Protein AF-A0A9E5R4N8-F1 (afdb_monomer)

Nearest PDB structures (foldseek):
  1u3e-assembly1_M  TM=6.876E-01  e=2.824E-03  Okubovirus SPO1
  6ou9-assembly1_B  TM=6.839E-01  e=9.823E+00  Norovirus Hu/GI.7/TCH-060/USA/2003

Foldseek 3Di:
DQDQFKFKKFWADPPPRATAEIDMDGDCVQVPQPPDDFLSVVVQVVQVVVVHGTDMDTPDTGSDPQVNQVVSLVVQVVCVVVPVNHTDPDRTNDDQQDAPRHPCHPPDDDPVVVVVVCVVPPPDDDDPVVVVVVVVVPPPDDDDVVVVVVVVVVQQFWKAWPVVRDIDRHLVRVCVVVVFDSVQQVCQQVVNDVATPVRIGMHTD

Radius of gyration: 32.88 Å; Cα contacts (8 Å, |Δi|>4): 244; chains: 1; bounding box: 62×48×86 Å

Solvent-accessible surface area (backbone atoms only — not comparable to full-atom values): 12008 Å² total; per-residue (Å²): 133,83,68,57,57,25,29,24,33,37,34,25,40,74,87,78,68,45,64,31,39,72,45,66,38,48,89,66,48,85,79,56,71,88,84,56,62,71,57,47,36,55,52,51,50,61,31,49,78,69,79,41,66,69,43,77,46,76,76,49,72,23,64,44,66,67,57,28,35,51,53,33,18,54,50,37,52,54,39,62,73,74,27,95,73,42,32,67,89,60,70,42,74,66,72,82,56,58,69,87,63,20,95,62,48,94,61,77,81,52,71,69,56,51,48,53,56,48,59,73,53,58,92,67,76,76,54,70,69,58,53,49,53,53,49,60,73,52,57,92,59,83,74,60,63,67,63,52,49,57,54,47,55,72,65,49,42,32,31,35,34,67,87,78,67,47,76,28,69,23,55,64,56,45,18,71,76,69,71,45,57,48,69,57,50,54,30,24,47,68,70,76,35,88,54,48,97,87,73,46,41,45,39,67,106

Secondary structure (DSSP, 8-state):
-----EEEEEEE-TTT--EEEEEEESTTTTT--TT--HHHHHHHHHHHTTT---EEEEEEEES-HHHHHHHHHHHHHHHHHH-TT----S-TT-PPP-GGGSTTTTPPPPHHHHHHHHHHHTT-PPPHHHHHHHHHHHTTPPPPHHHHHHHHHHH---EEETTT--EESSHHHHHHHH---HHHHHHHHTTSSS--TTS--EEE-

Structure (mmCIF, N/CA/C/O backbone):
data_AF-A0A9E5R4N8-F1
#
_entry.id   AF-A0A9E5R4N8-F1
#
loop_
_atom_site.group_PDB
_atom_site.id
_atom_site.type_symbol
_atom_site.label_atom_id
_atom_site.label_alt_id
_atom_site.label_comp_id
_atom_site.label_asym_id
_atom_site.label_entity_id
_atom_site.label_seq_id
_atom_site.pdbx_PDB_ins_code
_atom_site.Cartn_x
_atom_site.Cartn_y
_atom_site.Cartn_z
_atom_site.occupancy
_atom_site.B_iso_or_equiv
_atom_site.auth_seq_id
_atom_site.auth_comp_id
_atom_site.auth_asym_id
_atom_site.auth_atom_id
_atom_site.pdbx_PDB_model_num
ATOM 1 N N . MET A 1 1 ? 24.777 -28.316 -14.059 1.00 59.84 1 MET A N 1
ATOM 2 C CA . MET A 1 1 ? 24.816 -26.988 -14.710 1.00 59.84 1 MET A CA 1
ATOM 3 C C . MET A 1 1 ? 23.936 -26.051 -13.908 1.00 59.84 1 MET A C 1
ATOM 5 O O . MET A 1 1 ? 22.842 -26.454 -13.542 1.00 59.84 1 MET A O 1
ATOM 9 N N . GLU A 1 2 ? 24.433 -24.867 -13.569 1.00 72.25 2 GLU A N 1
ATOM 10 C CA . GLU A 1 2 ? 23.692 -23.888 -12.769 1.00 72.25 2 GLU A CA 1
ATOM 11 C C . GLU A 1 2 ? 22.543 -23.284 -13.600 1.00 72.25 2 GLU A C 1
ATOM 13 O O . GLU A 1 2 ? 22.747 -22.876 -14.745 1.00 72.25 2 GLU A O 1
ATOM 18 N N . GLU A 1 3 ? 21.319 -23.277 -13.066 1.00 83.44 3 GLU A N 1
ATOM 19 C CA . GLU A 1 3 ? 20.128 -22.830 -13.797 1.00 83.44 3 GLU A CA 1
ATOM 20 C C . GLU A 1 3 ? 20.133 -21.300 -13.969 1.00 83.44 3 GLU A C 1
ATOM 22 O O . GLU A 1 3 ? 19.971 -20.540 -13.010 1.00 83.44 3 GLU A O 1
ATOM 27 N N . LYS A 1 4 ? 20.288 -20.826 -15.212 1.00 86.88 4 LYS A N 1
ATOM 28 C CA . LYS A 1 4 ? 20.268 -19.395 -15.550 1.00 86.88 4 LYS A CA 1
ATOM 29 C C . LYS A 1 4 ? 18.841 -18.844 -15.631 1.00 86.88 4 LYS A C 1
ATOM 31 O O . LYS A 1 4 ? 18.319 -18.575 -16.711 1.00 86.88 4 LYS A O 1
ATOM 36 N N . LYS A 1 5 ? 18.188 -18.694 -14.478 1.00 92.06 5 LYS A N 1
ATOM 37 C CA . LYS A 1 5 ? 16.785 -18.244 -14.401 1.00 92.06 5 LYS A CA 1
ATOM 38 C C . LYS A 1 5 ? 16.595 -16.728 -14.482 1.00 92.06 5 LYS A C 1
ATOM 40 O O . LYS A 1 5 ? 15.483 -16.274 -14.764 1.00 92.06 5 LYS A O 1
ATOM 45 N N . PHE A 1 6 ? 17.635 -15.947 -14.188 1.00 94.06 6 PHE A N 1
ATOM 46 C CA . PHE A 1 6 ? 17.577 -14.487 -14.210 1.00 94.06 6 PHE A CA 1
ATOM 47 C C . PHE A 1 6 ? 18.012 -13.962 -15.567 1.00 94.06 6 PHE A C 1
ATOM 49 O O . PHE A 1 6 ? 18.893 -14.528 -16.199 1.00 94.06 6 PHE A O 1
ATOM 56 N N . TYR A 1 7 ? 17.422 -12.862 -16.008 1.00 95.75 7 TYR A N 1
ATOM 57 C CA . TYR A 1 7 ? 17.839 -12.196 -17.232 1.00 95.75 7 TYR A CA 1
ATOM 58 C C . TYR A 1 7 ? 17.670 -10.687 -17.131 1.00 95.75 7 TYR A C 1
ATOM 60 O O . TYR A 1 7 ? 16.832 -10.186 -16.371 1.00 95.75 7 TYR A O 1
ATOM 68 N N . VAL A 1 8 ? 18.446 -9.972 -17.937 1.00 95.88 8 VAL A N 1
ATOM 69 C CA . VAL A 1 8 ? 18.281 -8.537 -18.181 1.00 95.88 8 VAL A CA 1
ATOM 70 C C . VAL A 1 8 ? 17.722 -8.350 -19.584 1.00 95.88 8 VAL A C 1
ATOM 72 O O . VAL A 1 8 ? 18.143 -9.022 -20.519 1.00 95.88 8 VAL A O 1
ATOM 75 N N . TYR A 1 9 ? 16.739 -7.471 -19.723 1.00 95.75 9 TYR A N 1
ATOM 76 C CA . TYR A 1 9 ? 16.039 -7.211 -20.974 1.00 95.75 9 TYR A CA 1
ATOM 77 C C . TYR A 1 9 ? 15.890 -5.717 -21.219 1.00 95.75 9 TYR A C 1
ATOM 79 O O . TYR A 1 9 ? 15.849 -4.914 -20.280 1.00 95.75 9 TYR A O 1
ATOM 87 N N . ILE A 1 10 ? 15.741 -5.369 -22.490 1.00 95.94 10 ILE A N 1
ATOM 88 C CA . ILE A 1 10 ? 15.438 -4.019 -22.940 1.00 95.94 10 ILE A CA 1
ATOM 89 C C . ILE A 1 10 ? 14.118 -3.985 -23.698 1.00 95.94 10 ILE A C 1
ATOM 91 O O . ILE A 1 10 ? 13.741 -4.935 -24.385 1.0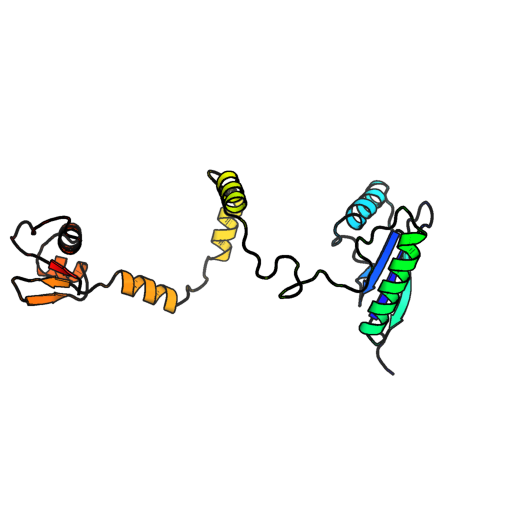0 95.94 10 ILE A O 1
ATOM 95 N N . HIS A 1 11 ? 13.394 -2.878 -23.551 1.00 96.38 11 HIS A N 1
ATOM 96 C CA . HIS A 1 11 ? 12.296 -2.535 -24.441 1.00 96.38 11 HIS A CA 1
ATOM 97 C C . HIS A 1 11 ? 12.736 -1.417 -25.373 1.00 96.38 11 HIS A C 1
ATOM 99 O O . HIS A 1 11 ? 13.216 -0.371 -24.926 1.00 96.38 11 HIS A O 1
ATOM 105 N N . ILE A 1 12 ? 12.498 -1.635 -26.655 1.00 96.06 12 ILE A N 1
ATOM 106 C CA . ILE A 1 12 ? 12.896 -0.764 -27.749 1.00 96.06 12 ILE A CA 1
ATOM 107 C C . ILE A 1 12 ? 11.630 -0.211 -28.403 1.00 96.06 12 ILE A C 1
ATOM 109 O O . ILE A 1 12 ? 10.625 -0.912 -28.572 1.00 96.06 12 ILE A O 1
ATOM 113 N N . ASP A 1 13 ? 11.659 1.069 -28.757 1.00 95.31 13 ASP A N 1
ATOM 114 C CA . ASP A 1 13 ? 10.583 1.684 -29.525 1.00 95.31 13 ASP A CA 1
ATOM 115 C C . ASP A 1 13 ? 10.627 1.183 -30.978 1.00 95.31 13 ASP A C 1
ATOM 117 O O . ASP A 1 13 ? 11.637 1.362 -31.662 1.00 95.31 13 ASP A O 1
ATOM 121 N N . PRO A 1 14 ? 9.554 0.560 -31.496 1.00 95.69 14 PRO A N 1
ATOM 122 C CA . PRO A 1 14 ? 9.576 -0.010 -32.841 1.00 95.69 14 PRO A CA 1
ATOM 123 C C . PRO A 1 14 ? 9.734 1.050 -33.941 1.00 95.69 14 PRO A C 1
ATOM 125 O O . PRO A 1 14 ? 10.138 0.689 -35.046 1.00 95.69 14 PRO A O 1
ATOM 128 N N . ARG A 1 15 ? 9.416 2.323 -33.644 1.00 93.25 15 ARG A N 1
ATOM 129 C CA . ARG A 1 15 ? 9.353 3.431 -34.611 1.00 93.25 15 ARG A CA 1
ATOM 130 C C . ARG A 1 15 ? 10.716 4.044 -34.904 1.00 93.25 15 ARG A C 1
ATOM 132 O O . ARG A 1 15 ? 11.014 4.312 -36.058 1.00 93.25 15 ARG A O 1
ATOM 139 N N . ASP A 1 16 ? 11.509 4.286 -33.864 1.00 93.19 16 ASP A N 1
ATOM 140 C CA . ASP A 1 16 ? 12.808 4.966 -33.964 1.00 93.19 16 ASP A CA 1
ATOM 141 C C . ASP A 1 16 ? 13.976 4.102 -33.455 1.00 93.19 16 ASP A C 1
ATOM 143 O O . ASP A 1 16 ? 15.100 4.581 -33.386 1.00 93.19 16 ASP A O 1
ATOM 147 N N . LYS A 1 17 ? 13.714 2.831 -33.111 1.00 92.88 17 LYS A N 1
ATOM 148 C CA . LYS A 1 17 ? 14.697 1.828 -32.655 1.00 92.88 17 LYS A CA 1
ATOM 149 C C . LYS A 1 17 ? 15.484 2.205 -31.402 1.00 92.88 17 LYS A C 1
ATOM 151 O O . LYS A 1 17 ? 16.423 1.507 -31.038 1.00 92.88 17 LYS A O 1
ATOM 156 N N . SER A 1 18 ? 15.069 3.254 -30.706 1.00 93.25 18 SER A N 1
ATOM 157 C CA . SER A 1 18 ? 15.760 3.719 -29.510 1.00 93.25 18 SER A CA 1
ATOM 158 C C . SER A 1 18 ? 15.344 2.940 -28.265 1.00 93.25 18 SER A C 1
ATOM 160 O O . SER A 1 18 ? 14.188 2.508 -28.115 1.00 93.25 18 SER A O 1
ATOM 162 N N . VAL A 1 19 ? 16.296 2.762 -27.351 1.00 95.00 19 VAL A N 1
ATOM 163 C CA . VAL A 1 19 ? 16.077 2.006 -26.116 1.00 95.00 19 VAL A CA 1
ATOM 164 C C . VAL A 1 19 ? 15.265 2.856 -25.144 1.00 95.00 19 VAL A C 1
ATOM 166 O O . VAL A 1 19 ? 15.571 4.011 -24.853 1.00 95.00 19 VAL A O 1
ATOM 169 N N . ARG A 1 20 ? 14.171 2.290 -24.635 1.00 94.50 20 ARG A N 1
ATOM 170 C CA . ARG A 1 20 ? 13.210 3.010 -23.786 1.00 94.50 20 ARG A CA 1
ATOM 171 C C . ARG A 1 20 ? 13.214 2.540 -22.355 1.00 94.50 20 ARG A C 1
ATOM 173 O O . ARG A 1 20 ? 12.886 3.327 -21.477 1.00 94.50 20 ARG A O 1
ATOM 180 N N . TYR A 1 21 ? 13.533 1.283 -22.098 1.00 93.88 21 TYR A N 1
ATOM 181 C CA . TYR A 1 21 ? 13.473 0.724 -20.755 1.00 93.88 21 TYR A CA 1
ATOM 182 C C . TYR A 1 21 ? 14.454 -0.430 -20.633 1.00 93.88 21 TYR A C 1
ATOM 184 O O . TYR A 1 21 ? 14.544 -1.243 -21.546 1.00 93.88 21 TYR A O 1
ATOM 192 N N . VAL A 1 22 ? 15.128 -0.522 -19.493 1.00 93.81 22 VAL A N 1
ATOM 193 C CA . VAL A 1 22 ? 15.925 -1.689 -19.097 1.00 93.81 22 VAL A CA 1
ATOM 194 C C . VAL A 1 22 ? 15.272 -2.284 -17.856 1.00 93.81 22 VAL A C 1
ATOM 196 O O . VAL A 1 22 ? 14.840 -1.552 -16.961 1.00 93.81 22 VAL A O 1
ATOM 199 N N . GLY A 1 23 ? 15.193 -3.606 -17.777 1.00 91.12 23 GLY A N 1
ATOM 200 C CA . GLY A 1 23 ? 14.754 -4.276 -16.563 1.00 91.12 23 GLY A CA 1
ATOM 201 C C . GLY A 1 23 ? 15.409 -5.631 -16.372 1.00 91.12 23 GLY A C 1
ATOM 202 O O . GLY A 1 23 ? 15.806 -6.280 -17.332 1.00 91.12 23 GLY A O 1
ATOM 203 N N . LYS A 1 24 ? 15.446 -6.104 -15.129 1.00 92.69 24 LYS A N 1
ATOM 204 C CA . LYS A 1 24 ? 15.745 -7.504 -14.811 1.00 92.69 24 LYS A CA 1
ATOM 205 C C . LYS A 1 24 ? 14.488 -8.317 -14.537 1.00 92.69 24 LYS A C 1
ATOM 207 O O . LYS A 1 24 ? 13.447 -7.778 -14.125 1.00 92.69 24 LYS A O 1
ATOM 212 N N . GLY A 1 25 ? 14.568 -9.628 -14.726 1.00 91.69 25 GLY A N 1
ATOM 213 C CA . GLY A 1 25 ? 13.444 -10.521 -14.509 1.00 91.69 25 GLY A CA 1
ATOM 214 C C . GLY A 1 25 ? 13.765 -1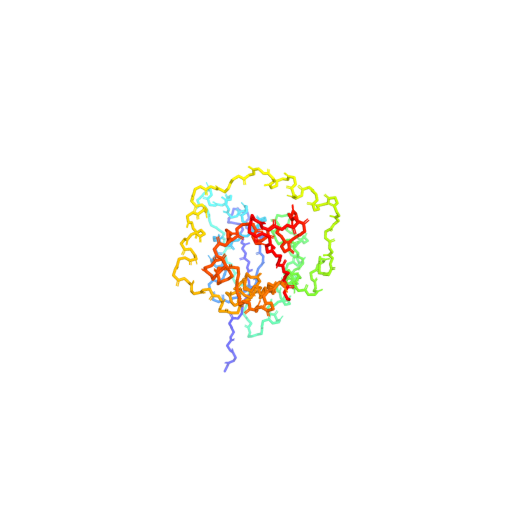1.999 -14.483 1.00 91.69 25 GLY A C 1
ATOM 215 O O . GLY A 1 25 ? 14.904 -12.416 -14.632 1.00 91.69 25 GLY A O 1
ATOM 216 N N . THR A 1 26 ? 12.701 -12.763 -14.275 1.00 93.44 26 THR A N 1
ATOM 217 C CA . THR A 1 26 ? 12.634 -14.216 -14.412 1.00 93.44 26 THR A CA 1
ATOM 218 C C . THR A 1 26 ? 11.310 -14.556 -15.105 1.00 93.44 26 THR A C 1
ATOM 220 O O . THR A 1 26 ? 10.372 -13.742 -15.092 1.00 93.44 26 THR A O 1
ATOM 223 N N . GLY A 1 27 ? 11.224 -15.735 -15.727 1.00 92.44 27 GLY A N 1
ATOM 224 C CA . GLY A 1 27 ? 10.014 -16.198 -16.416 1.00 92.44 27 GLY A CA 1
ATOM 225 C C . GLY A 1 27 ? 9.523 -15.213 -17.483 1.00 92.44 27 GLY A C 1
ATOM 226 O O . GLY A 1 27 ? 10.303 -14.722 -18.290 1.00 92.44 27 GLY A O 1
ATOM 227 N N . ASP A 1 28 ? 8.242 -14.856 -17.448 1.00 93.12 28 ASP A N 1
ATOM 228 C CA . ASP A 1 28 ? 7.552 -14.020 -18.443 1.00 93.12 28 ASP A CA 1
ATOM 229 C C . ASP A 1 28 ? 7.660 -12.494 -18.204 1.00 93.12 28 ASP A C 1
ATOM 231 O O . ASP A 1 28 ? 6.930 -11.702 -18.809 1.00 93.12 28 ASP A O 1
ATOM 235 N N . ARG A 1 29 ? 8.505 -12.040 -17.265 1.00 90.56 29 ARG A N 1
ATOM 236 C CA . ARG A 1 29 ? 8.509 -10.639 -16.810 1.00 90.56 29 ARG A CA 1
ATOM 237 C C . ARG A 1 29 ? 8.714 -9.629 -17.940 1.00 90.56 29 ARG A C 1
ATOM 239 O O . ARG A 1 29 ? 8.035 -8.603 -17.901 1.00 90.56 29 ARG A O 1
ATOM 246 N N . ALA A 1 30 ? 9.595 -9.884 -18.908 1.00 93.19 30 ALA A N 1
ATOM 247 C CA . ALA A 1 30 ? 9.812 -8.964 -20.029 1.00 93.19 30 ALA A CA 1
ATOM 248 C C . ALA A 1 30 ? 8.510 -8.699 -20.811 1.00 93.19 30 ALA A C 1
ATOM 250 O O . ALA A 1 30 ? 8.110 -7.553 -20.996 1.00 93.19 30 ALA A O 1
ATOM 251 N N . TRP A 1 31 ? 7.755 -9.753 -21.118 1.00 94.62 31 TRP A N 1
ATOM 252 C CA . TRP A 1 31 ? 6.537 -9.695 -21.934 1.00 94.62 31 TRP A CA 1
ATOM 253 C C . TRP A 1 31 ? 5.289 -9.183 -21.195 1.00 94.62 31 TRP A C 1
ATOM 255 O O . TRP A 1 31 ? 4.276 -8.849 -21.812 1.00 94.62 31 TRP A O 1
ATOM 265 N N . ARG A 1 32 ? 5.331 -9.043 -19.863 1.00 91.94 32 ARG A N 1
ATOM 266 C CA . ARG A 1 32 ? 4.213 -8.479 -19.084 1.00 91.94 32 ARG A CA 1
ATOM 267 C C . ARG A 1 32 ? 4.163 -6.948 -19.164 1.00 91.94 32 ARG A C 1
ATOM 269 O O . ARG A 1 32 ? 4.699 -6.235 -18.309 1.00 91.94 32 ARG A O 1
ATOM 276 N N . LEU A 1 33 ? 3.436 -6.432 -20.157 1.00 89.75 33 LEU A N 1
ATOM 277 C CA . LEU A 1 33 ? 3.313 -4.989 -20.428 1.00 89.75 33 LEU A CA 1
ATOM 278 C C . LEU A 1 33 ? 2.210 -4.272 -19.618 1.00 89.75 33 LEU A C 1
ATOM 280 O O . LEU A 1 33 ? 2.321 -3.082 -19.331 1.00 89.75 33 LEU A O 1
ATOM 284 N N . LYS A 1 34 ? 1.164 -4.980 -19.165 1.00 84.94 34 LYS A N 1
ATOM 285 C CA . LYS A 1 34 ? -0.014 -4.355 -18.515 1.00 84.94 34 LYS A CA 1
ATOM 286 C C . LYS A 1 34 ? 0.220 -3.858 -17.076 1.00 84.94 34 LYS A C 1
ATOM 288 O O . LYS A 1 34 ? -0.507 -2.990 -16.598 1.00 84.94 34 LYS A O 1
ATOM 293 N N . ARG A 1 35 ? 1.223 -4.387 -16.362 1.00 76.75 35 ARG A N 1
ATOM 294 C CA . ARG A 1 35 ? 1.487 -4.098 -14.931 1.00 76.75 35 ARG A CA 1
ATOM 295 C C . ARG A 1 35 ? 2.689 -3.168 -14.715 1.00 76.75 35 ARG A C 1
ATOM 297 O O . ARG A 1 35 ? 3.518 -3.410 -13.844 1.00 76.75 35 ARG A O 1
ATOM 304 N N . ARG A 1 36 ? 2.801 -2.110 -15.522 1.00 83.19 36 ARG A N 1
ATOM 305 C CA . ARG A 1 36 ? 3.886 -1.113 -15.434 1.00 83.19 36 ARG A CA 1
ATOM 306 C C . ARG A 1 36 ? 3.403 0.197 -14.804 1.00 83.19 36 ARG A C 1
ATOM 308 O O . ARG A 1 36 ? 2.202 0.467 -14.748 1.00 83.19 36 ARG A O 1
ATOM 315 N N . SER A 1 37 ? 4.335 1.012 -14.317 1.00 81.12 37 SER A N 1
ATOM 316 C CA . SER A 1 37 ? 4.075 2.298 -13.654 1.00 81.12 37 SER A CA 1
ATOM 317 C C . SER A 1 37 ? 4.944 3.418 -14.240 1.00 81.12 37 SER A C 1
ATOM 319 O O . SER A 1 37 ? 5.854 3.166 -15.031 1.00 81.12 37 SER A O 1
ATOM 321 N N . GLY A 1 38 ? 4.633 4.668 -13.884 1.00 84.62 38 GLY A N 1
ATOM 322 C CA . GLY A 1 38 ? 5.428 5.841 -14.264 1.00 84.62 38 GLY A CA 1
ATOM 323 C C . GLY A 1 38 ? 5.531 6.076 -15.776 1.00 84.62 38 GLY A C 1
ATOM 324 O O . GLY A 1 38 ? 4.603 5.765 -16.528 1.00 84.62 38 GLY A O 1
ATOM 325 N N . LYS A 1 39 ? 6.679 6.619 -16.211 1.00 87.06 39 LYS A N 1
ATOM 326 C CA . LYS A 1 39 ? 6.969 6.979 -17.613 1.00 87.06 39 LYS A CA 1
ATOM 327 C C . LYS A 1 39 ? 6.823 5.793 -18.573 1.00 87.06 39 LYS A C 1
ATOM 329 O O . LYS A 1 39 ? 6.223 5.942 -19.633 1.00 87.06 39 LYS A O 1
ATOM 334 N N . HIS A 1 40 ? 7.266 4.602 -18.159 1.00 89.69 40 HIS A N 1
ATOM 335 C CA . HIS A 1 40 ? 7.157 3.374 -18.955 1.00 89.69 40 HIS A CA 1
ATOM 336 C C . HIS A 1 40 ? 5.693 3.042 -19.289 1.00 89.69 40 HIS A C 1
ATOM 338 O O . HIS A 1 40 ? 5.369 2.752 -20.437 1.00 89.69 40 HIS A O 1
ATOM 344 N N . LYS A 1 41 ? 4.773 3.157 -18.320 1.00 90.94 41 LYS A N 1
ATOM 345 C CA . LYS A 1 41 ? 3.338 2.931 -18.569 1.00 90.94 41 LYS A CA 1
ATOM 346 C C . LYS A 1 41 ? 2.778 3.910 -19.602 1.00 90.94 41 LYS A C 1
ATOM 348 O O . LYS A 1 41 ? 2.010 3.505 -20.470 1.00 90.94 41 LYS A O 1
ATOM 353 N N . SER A 1 42 ? 3.134 5.188 -19.490 1.00 91.19 42 SER A N 1
ATOM 354 C CA . SER A 1 42 ? 2.672 6.222 -20.421 1.00 91.19 42 SER A CA 1
ATOM 355 C C . SER A 1 42 ? 3.193 5.983 -21.838 1.00 91.19 42 SER A C 1
ATOM 357 O O . SER A 1 42 ? 2.429 6.095 -22.793 1.00 91.19 42 SER A O 1
ATOM 359 N N . TRP A 1 43 ? 4.461 5.587 -21.977 1.00 93.88 43 TRP A N 1
ATOM 360 C CA . TRP A 1 43 ? 5.043 5.239 -23.272 1.00 93.88 43 TRP A CA 1
ATOM 361 C C . TRP A 1 43 ? 4.383 3.999 -23.896 1.00 93.88 43 TRP A C 1
ATOM 363 O O . TRP A 1 43 ? 3.980 4.059 -25.055 1.00 93.88 43 TRP A O 1
ATOM 373 N N . LEU A 1 44 ? 4.158 2.923 -23.129 1.00 93.94 44 LEU A N 1
ATOM 374 C CA . LEU A 1 44 ? 3.451 1.734 -23.628 1.00 93.94 44 LEU A CA 1
ATOM 375 C C . LEU A 1 44 ? 2.040 2.063 -24.128 1.00 93.94 44 LEU A C 1
ATOM 377 O O . LEU A 1 44 ? 1.651 1.599 -25.193 1.00 93.94 44 LEU A O 1
ATOM 381 N N . LYS A 1 45 ? 1.299 2.918 -23.412 1.00 93.44 45 LYS A N 1
ATOM 382 C CA . LYS A 1 45 ? -0.019 3.389 -23.866 1.00 93.44 45 LYS A CA 1
ATOM 383 C C . LYS A 1 45 ? 0.047 4.158 -25.186 1.00 93.44 45 LYS A C 1
ATOM 385 O O . LYS A 1 45 ? -0.864 4.045 -25.995 1.00 93.44 45 LYS A O 1
ATOM 390 N N . SER A 1 46 ? 1.110 4.935 -25.404 1.00 93.56 46 SER A N 1
ATOM 391 C CA . SER A 1 46 ? 1.327 5.660 -26.664 1.00 93.56 46 SER A CA 1
ATOM 392 C C . SER A 1 46 ? 1.621 4.728 -27.845 1.00 93.56 46 SER A C 1
ATOM 394 O O . SER A 1 46 ? 1.329 5.081 -28.989 1.00 93.56 46 SER A O 1
ATOM 396 N N . LEU A 1 47 ? 2.214 3.558 -27.590 1.00 94.56 47 LEU A N 1
ATOM 397 C CA . LEU A 1 47 ? 2.366 2.512 -28.602 1.00 94.56 47 LEU A CA 1
ATOM 398 C C . LEU A 1 47 ? 1.034 1.800 -28.851 1.00 94.56 47 LEU A C 1
ATOM 400 O O . LEU A 1 47 ? 0.605 1.711 -29.998 1.00 94.56 47 LEU A O 1
ATOM 404 N N . GLU A 1 48 ? 0.344 1.395 -27.784 1.00 93.94 48 GLU A N 1
ATOM 405 C CA . GLU A 1 48 ? -0.946 0.699 -27.848 1.00 93.94 48 GLU A CA 1
ATOM 406 C C . GLU A 1 48 ? -2.000 1.513 -28.612 1.00 93.94 48 GLU A C 1
ATOM 408 O O . GLU A 1 48 ? -2.682 0.973 -29.478 1.00 93.94 48 GLU A O 1
ATOM 413 N N . SER A 1 49 ? -2.071 2.834 -28.395 1.00 93.69 49 SER A N 1
ATOM 414 C CA . SER A 1 49 ? -2.992 3.718 -29.127 1.00 93.69 49 SER A CA 1
ATOM 415 C C . SER A 1 49 ? -2.724 3.784 -30.634 1.00 93.69 49 SER A C 1
ATOM 417 O O . SER A 1 49 ? -3.565 4.261 -31.385 1.00 93.69 49 SER A O 1
ATOM 419 N N . LYS A 1 50 ? -1.534 3.364 -31.072 1.00 93.81 50 LYS A N 1
ATOM 420 C CA . LYS A 1 50 ? -1.118 3.304 -32.478 1.00 93.81 50 LYS A CA 1
ATOM 421 C C . LYS A 1 50 ? -1.107 1.868 -33.016 1.00 93.81 50 LYS A C 1
ATOM 423 O O . LYS A 1 50 ? -0.588 1.648 -34.103 1.00 93.81 50 LYS A O 1
ATOM 428 N N . GLY A 1 51 ? -1.619 0.897 -32.254 1.00 94.31 51 GLY A N 1
ATOM 429 C CA . GLY A 1 51 ? -1.577 -0.522 -32.618 1.00 94.31 51 GLY A CA 1
ATOM 430 C C . GLY A 1 51 ? -0.169 -1.126 -32.594 1.00 94.31 51 GLY A C 1
ATOM 431 O O . GLY A 1 51 ? 0.067 -2.149 -33.228 1.00 94.31 51 GLY A O 1
ATOM 432 N N . LEU A 1 52 ? 0.778 -0.495 -31.894 1.00 95.06 52 LEU A N 1
ATOM 433 C CA . LEU A 1 52 ? 2.174 -0.924 -31.826 1.00 95.06 52 LEU A CA 1
ATOM 434 C C . LEU A 1 52 ? 2.496 -1.573 -30.478 1.00 95.06 52 LEU A C 1
ATOM 436 O O . LEU A 1 52 ? 1.908 -1.248 -29.445 1.00 95.06 52 LEU A O 1
ATOM 440 N N . LEU A 1 53 ? 3.506 -2.440 -30.486 1.00 94.75 53 LEU A N 1
ATOM 441 C CA . LEU A 1 53 ? 4.086 -3.059 -29.298 1.00 94.75 53 LEU A CA 1
ATOM 442 C C . LEU A 1 53 ? 5.586 -2.750 -29.224 1.00 94.75 53 LEU A C 1
ATOM 444 O O . LEU A 1 53 ? 6.219 -2.560 -30.264 1.00 94.75 53 LEU A O 1
ATOM 448 N N . PRO A 1 54 ? 6.171 -2.675 -28.017 1.00 96.25 54 PRO A N 1
ATOM 449 C CA . PRO A 1 54 ? 7.614 -2.546 -27.881 1.00 96.25 54 PRO A CA 1
ATOM 450 C C . PRO A 1 54 ? 8.310 -3.791 -28.436 1.00 96.25 54 PRO A C 1
ATOM 452 O O . PRO A 1 54 ? 7.824 -4.910 -28.262 1.00 96.25 54 PRO A O 1
ATOM 455 N N . VAL A 1 55 ? 9.479 -3.599 -29.042 1.00 96.69 55 VAL A N 1
ATOM 456 C CA . VAL A 1 55 ? 10.380 -4.717 -29.332 1.00 96.69 55 VAL A CA 1
ATOM 457 C C . VAL A 1 55 ? 11.082 -5.086 -28.028 1.00 96.69 55 VAL A C 1
ATOM 459 O O . VAL A 1 55 ? 11.551 -4.207 -27.305 1.00 96.69 55 VAL A O 1
ATOM 462 N N . ILE A 1 56 ? 11.090 -6.373 -27.695 1.00 96.81 56 ILE A N 1
ATOM 463 C CA . ILE A 1 56 ? 11.666 -6.897 -26.455 1.00 96.81 56 ILE A CA 1
ATOM 464 C C . ILE A 1 56 ? 12.901 -7.700 -26.826 1.00 96.81 56 ILE A C 1
ATOM 466 O O . ILE A 1 56 ? 12.800 -8.653 -27.593 1.00 96.81 56 ILE A O 1
ATOM 470 N N . GLU A 1 57 ? 14.036 -7.341 -26.242 1.00 96.56 57 GLU A N 1
ATOM 471 C CA . GLU A 1 57 ? 15.296 -8.049 -26.440 1.00 96.56 57 GLU A CA 1
ATOM 472 C C . GLU A 1 57 ? 15.858 -8.477 -25.086 1.00 96.56 57 GLU A C 1
ATOM 474 O O . GLU A 1 57 ? 15.913 -7.683 -24.142 1.00 96.56 57 GLU A O 1
ATOM 479 N N . ILE A 1 58 ? 16.228 -9.753 -24.973 1.00 97.12 58 ILE A N 1
ATOM 480 C CA . ILE A 1 58 ? 16.928 -10.267 -23.798 1.00 97.12 58 ILE A CA 1
ATOM 481 C C . ILE A 1 58 ? 18.419 -10.050 -24.028 1.00 97.12 58 ILE A C 1
ATOM 483 O O . ILE A 1 58 ? 18.982 -10.614 -24.959 1.00 97.12 58 ILE A O 1
ATOM 487 N N . VAL A 1 59 ? 19.043 -9.245 -23.171 1.00 95.75 59 VAL A N 1
ATOM 488 C CA . VAL A 1 59 ? 20.461 -8.895 -23.287 1.00 95.75 59 VAL A CA 1
ATOM 489 C C . VAL A 1 59 ? 21.334 -10.057 -22.835 1.00 95.75 59 VAL A C 1
ATOM 491 O O . VAL A 1 59 ? 22.284 -10.422 -23.516 1.00 95.75 59 VAL A O 1
ATOM 494 N N . GLU A 1 60 ? 21.038 -10.632 -21.666 1.00 95.50 60 GLU A N 1
ATOM 495 C CA . GLU A 1 60 ? 21.878 -11.676 -21.075 1.00 95.50 60 GLU A CA 1
ATOM 496 C C . GLU A 1 60 ? 21.130 -12.456 -19.983 1.00 95.50 60 GLU A C 1
ATOM 498 O O . GLU A 1 60 ? 20.268 -11.901 -19.291 1.00 95.50 60 GLU A O 1
ATOM 503 N N . TYR A 1 61 ? 21.479 -13.738 -19.826 1.00 95.62 61 TYR A N 1
ATOM 504 C CA . TYR A 1 61 ? 20.967 -14.639 -18.790 1.00 95.62 61 TYR A CA 1
ATOM 505 C C . TYR A 1 61 ? 22.031 -14.918 -17.719 1.00 95.62 61 TYR A C 1
ATOM 507 O O . TYR A 1 61 ? 23.187 -15.201 -18.034 1.00 95.62 61 TYR A O 1
ATOM 515 N N . PHE A 1 62 ? 21.604 -14.948 -16.458 1.00 93.75 62 PHE A N 1
ATOM 516 C CA . PHE A 1 62 ? 22.431 -15.095 -15.261 1.00 93.75 62 PHE A CA 1
ATOM 517 C C . PHE A 1 62 ? 21.886 -16.197 -14.343 1.00 93.75 62 PHE A C 1
ATOM 519 O O . PHE A 1 62 ? 20.668 -16.364 -14.201 1.00 93.75 62 PHE A O 1
ATOM 526 N N . SER A 1 63 ? 22.781 -16.927 -13.675 1.00 92.25 63 SER A N 1
ATOM 527 C CA . SER A 1 63 ? 22.422 -17.822 -12.564 1.00 92.25 63 SER A CA 1
ATOM 528 C C . SER A 1 63 ? 22.225 -17.048 -11.254 1.00 92.25 63 SER A C 1
ATOM 530 O O . SER A 1 63 ? 21.360 -17.401 -10.450 1.00 92.25 63 SER A O 1
ATOM 532 N N . SER A 1 64 ? 22.943 -15.934 -11.075 1.00 91.75 64 SER A N 1
ATOM 533 C CA . SER A 1 64 ? 22.876 -15.075 -9.890 1.00 91.75 64 SER A CA 1
ATOM 534 C C . SER A 1 64 ? 21.998 -13.837 -10.097 1.00 91.75 64 SER A C 1
ATOM 536 O O . SER A 1 64 ? 22.199 -13.041 -11.016 1.00 91.75 64 SER A O 1
ATOM 538 N N . GLU A 1 65 ? 21.053 -13.600 -9.179 1.00 89.56 65 GLU A N 1
ATOM 539 C CA . GLU A 1 65 ? 20.245 -12.371 -9.184 1.00 89.56 65 GLU A CA 1
ATOM 540 C C . GLU A 1 65 ? 21.105 -11.118 -8.988 1.00 89.56 65 GLU A C 1
ATOM 542 O O . GLU A 1 65 ? 20.775 -10.048 -9.502 1.00 89.56 65 GLU A O 1
ATOM 547 N N . LYS A 1 66 ? 22.197 -11.246 -8.227 1.00 88.19 66 LYS A N 1
ATOM 548 C CA . LYS A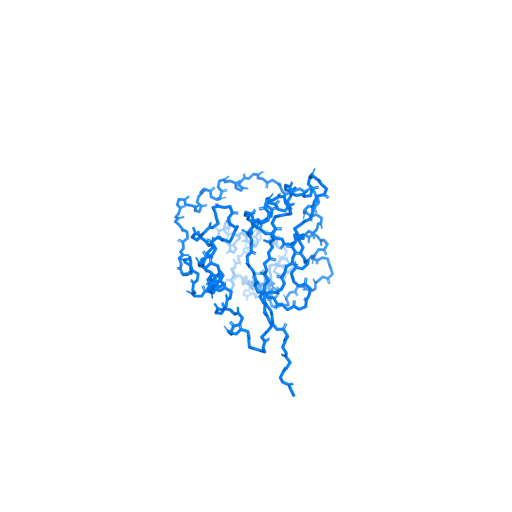 1 66 ? 23.106 -10.140 -7.924 1.00 88.19 66 LYS A CA 1
ATOM 549 C C . LYS A 1 66 ? 23.846 -9.685 -9.180 1.00 88.19 66 LYS A C 1
ATOM 551 O O . LYS A 1 66 ? 23.963 -8.488 -9.399 1.00 88.19 66 LYS A O 1
ATOM 556 N N . GLU A 1 67 ? 24.284 -10.619 -10.017 1.00 90.25 67 GLU A N 1
ATOM 557 C CA . GLU A 1 67 ? 24.943 -10.308 -11.292 1.00 90.25 67 GLU A CA 1
ATOM 558 C C . GLU A 1 67 ? 23.973 -9.649 -12.273 1.00 90.25 67 GLU A C 1
ATOM 560 O O . GLU A 1 67 ? 24.283 -8.597 -12.830 1.00 90.25 67 GLU A O 1
ATOM 565 N N . ALA A 1 68 ? 22.757 -10.196 -12.397 1.00 90.69 68 ALA A N 1
ATOM 566 C CA . ALA A 1 68 ? 21.703 -9.585 -13.204 1.00 90.69 68 ALA A CA 1
ATOM 567 C C . ALA A 1 68 ? 21.368 -8.159 -12.731 1.00 90.69 68 ALA A C 1
ATOM 569 O O . ALA A 1 68 ? 21.098 -7.280 -13.545 1.00 90.69 68 ALA A O 1
ATOM 570 N N . LEU A 1 69 ? 21.391 -7.921 -11.415 1.00 88.50 69 LEU A N 1
ATOM 571 C CA . LEU A 1 69 ? 21.170 -6.601 -10.825 1.00 88.50 69 LEU A CA 1
ATOM 572 C C . LEU A 1 69 ? 22.296 -5.617 -11.174 1.00 88.50 69 LEU A C 1
ATOM 574 O O . LEU A 1 69 ? 22.002 -4.475 -11.520 1.00 88.50 69 LEU A O 1
ATOM 578 N N . THR A 1 70 ? 23.559 -6.046 -11.104 1.00 89.56 70 THR A N 1
ATOM 579 C CA . THR A 1 70 ? 24.709 -5.217 -11.496 1.00 89.56 70 THR A CA 1
ATOM 580 C C . THR A 1 70 ? 24.639 -4.864 -12.980 1.00 89.56 70 THR A C 1
ATOM 582 O O . THR A 1 70 ? 24.685 -3.688 -13.328 1.00 89.56 70 THR A O 1
ATOM 585 N N . LYS A 1 71 ? 24.401 -5.854 -13.851 1.00 92.19 71 LYS A N 1
ATOM 586 C CA . LYS A 1 71 ? 24.265 -5.626 -15.297 1.00 92.19 71 LYS A CA 1
ATOM 587 C C . LYS A 1 71 ? 23.105 -4.683 -15.631 1.00 92.19 71 LYS A C 1
ATOM 589 O O . LYS A 1 71 ? 23.237 -3.818 -16.492 1.00 92.19 71 LYS A O 1
ATOM 594 N N . GLU A 1 72 ? 21.965 -4.838 -14.954 1.00 92.75 72 GLU A N 1
ATOM 595 C CA . GLU A 1 72 ? 20.821 -3.930 -15.090 1.00 92.75 72 GLU A CA 1
ATOM 596 C C . GLU A 1 72 ? 21.212 -2.488 -14.733 1.00 92.75 72 GLU A C 1
ATOM 598 O O . GLU A 1 72 ? 20.873 -1.567 -15.476 1.00 92.75 72 GLU A O 1
ATOM 603 N N . ALA A 1 73 ? 21.934 -2.289 -13.626 1.00 88.00 73 ALA A N 1
ATOM 604 C CA . ALA A 1 73 ? 22.398 -0.974 -13.193 1.00 88.00 73 ALA A CA 1
ATOM 605 C C . ALA A 1 73 ? 23.355 -0.331 -14.208 1.00 88.00 73 ALA A C 1
ATOM 607 O O . ALA A 1 73 ? 23.159 0.831 -14.571 1.00 88.00 73 ALA A O 1
ATOM 608 N N . ASP A 1 74 ? 24.322 -1.095 -14.718 1.00 89.75 74 ASP A N 1
ATOM 609 C CA . ASP A 1 74 ? 25.300 -0.618 -15.700 1.00 89.75 74 ASP A CA 1
ATOM 610 C C . ASP A 1 74 ? 24.626 -0.187 -17.008 1.00 89.75 74 ASP A C 1
ATOM 612 O O . ASP A 1 74 ? 24.882 0.906 -17.522 1.00 89.75 74 ASP A O 1
ATOM 616 N N . LEU A 1 75 ? 23.694 -1.001 -17.519 1.00 91.69 75 LEU A N 1
ATOM 617 C CA . LEU A 1 75 ? 22.939 -0.660 -18.724 1.00 91.69 75 LEU A CA 1
ATOM 618 C C . LEU A 1 75 ? 22.061 0.570 -18.504 1.00 91.69 75 LEU A C 1
ATOM 620 O O . LEU A 1 75 ? 22.052 1.463 -19.348 1.00 91.69 75 LEU A O 1
ATOM 624 N N . ILE A 1 76 ? 21.362 0.664 -17.369 1.00 90.50 76 ILE A N 1
ATOM 625 C CA . ILE A 1 76 ? 20.552 1.845 -17.042 1.00 90.50 76 ILE A CA 1
ATOM 626 C C . ILE A 1 76 ? 21.410 3.103 -17.031 1.00 90.50 76 ILE A C 1
ATOM 628 O O . ILE A 1 76 ? 21.009 4.092 -17.636 1.00 90.50 76 ILE A O 1
ATOM 632 N N . LYS A 1 77 ? 22.588 3.059 -16.404 1.00 88.75 77 LYS A N 1
ATOM 633 C CA . LYS A 1 77 ? 23.510 4.194 -16.362 1.00 88.75 77 LYS A CA 1
ATOM 634 C C . LYS A 1 77 ? 23.976 4.592 -17.763 1.00 88.75 77 LYS A C 1
ATOM 636 O O . LYS A 1 77 ? 23.989 5.776 -18.084 1.00 88.75 77 LYS A O 1
ATOM 641 N N . SER A 1 78 ? 24.307 3.613 -18.609 1.00 88.38 78 SER A N 1
ATOM 642 C CA . SER A 1 78 ? 24.725 3.874 -19.991 1.00 88.38 78 SER A CA 1
ATOM 643 C C . SER A 1 78 ? 23.613 4.534 -20.823 1.00 88.38 78 SER A C 1
ATOM 645 O O . SER A 1 78 ? 23.842 5.581 -21.429 1.00 88.38 78 SER A O 1
ATOM 647 N N . PHE A 1 79 ? 22.388 3.997 -20.780 1.00 89.88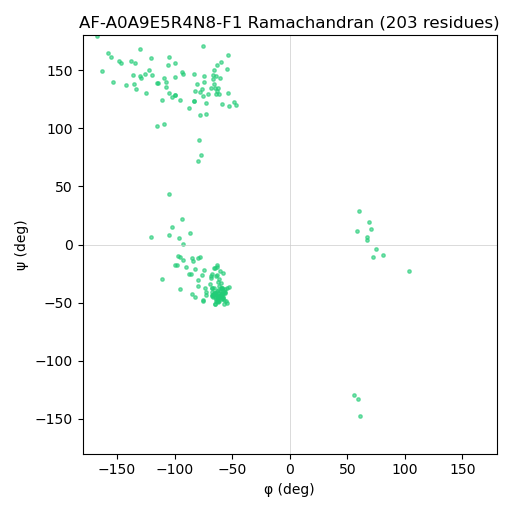 79 PHE A N 1
ATOM 648 C CA . PHE A 1 79 ? 21.255 4.504 -21.558 1.00 89.88 79 PHE A CA 1
ATOM 649 C C . PHE A 1 79 ? 20.658 5.788 -20.992 1.00 89.88 79 PHE A C 1
ATOM 651 O O . PHE A 1 79 ? 20.109 6.584 -21.741 1.00 89.88 79 PHE A O 1
ATOM 658 N N . MET A 1 80 ? 20.779 6.048 -19.691 1.00 86.44 80 MET A N 1
ATOM 659 C CA . MET A 1 80 ? 20.317 7.314 -19.120 1.00 86.44 80 MET A CA 1
ATOM 660 C C . MET A 1 80 ? 21.103 8.515 -19.669 1.00 86.44 80 MET A C 1
ATOM 662 O O . MET A 1 80 ? 20.554 9.612 -19.742 1.00 86.44 80 MET A O 1
ATOM 666 N N . ILE A 1 81 ? 22.359 8.303 -20.079 1.00 83.56 81 ILE A N 1
ATOM 667 C CA . ILE A 1 81 ? 23.209 9.330 -20.694 1.00 83.56 81 ILE A CA 1
ATOM 668 C C . ILE A 1 81 ? 22.951 9.425 -22.203 1.00 83.56 81 ILE A C 1
ATOM 670 O O . ILE A 1 81 ? 22.879 10.529 -22.738 1.00 83.56 81 ILE A O 1
ATOM 674 N N . SER A 1 82 ? 22.824 8.288 -22.895 1.00 85.19 82 SER A N 1
ATOM 675 C CA . SER A 1 82 ? 22.732 8.262 -24.360 1.00 85.19 82 SER A CA 1
ATOM 676 C C . SER A 1 82 ? 21.312 8.423 -24.917 1.00 85.19 82 SER A C 1
ATOM 678 O O . SER A 1 82 ? 21.160 8.902 -26.038 1.00 85.19 82 SER A O 1
ATOM 680 N N . GLU A 1 83 ? 20.270 8.062 -24.160 1.00 86.44 83 GLU A N 1
ATOM 681 C CA . GLU A 1 83 ? 18.885 8.001 -24.641 1.00 86.44 83 GLU A CA 1
ATOM 682 C C . GLU A 1 83 ? 17.978 9.031 -23.938 1.00 86.44 83 GLU A C 1
ATOM 684 O O . GLU A 1 83 ? 17.470 8.791 -22.838 1.00 86.44 83 GLU A O 1
ATOM 689 N N . PRO A 1 84 ? 17.653 10.170 -24.578 1.00 82.56 84 PRO A N 1
ATOM 690 C CA . PRO A 1 84 ? 16.901 11.255 -23.933 1.00 82.56 84 PRO A CA 1
ATOM 691 C C . PRO A 1 84 ? 15.457 10.877 -23.556 1.00 82.56 84 PRO A C 1
ATOM 693 O O . PRO A 1 84 ? 14.824 11.520 -22.718 1.00 82.56 84 PRO A O 1
ATOM 696 N N . LYS A 1 85 ? 14.906 9.829 -24.177 1.00 86.00 85 LYS A N 1
ATOM 697 C CA . LYS A 1 85 ? 13.534 9.336 -23.962 1.00 86.00 85 LYS A CA 1
ATOM 698 C C . LYS A 1 85 ? 13.490 8.083 -23.067 1.00 86.00 85 LYS A C 1
ATOM 700 O O . LYS A 1 85 ? 12.470 7.387 -23.030 1.00 86.00 85 LYS A O 1
ATOM 705 N N . PHE A 1 86 ? 14.576 7.774 -22.361 1.00 89.00 86 PHE A N 1
ATOM 706 C CA . PHE A 1 86 ? 14.678 6.611 -21.485 1.00 89.00 86 PHE A CA 1
ATOM 707 C C . PHE A 1 86 ? 13.726 6.702 -20.271 1.00 89.00 86 PHE A C 1
ATOM 709 O O . PHE A 1 86 ? 13.516 7.762 -19.677 1.00 89.00 86 PHE A O 1
ATOM 716 N N . CYS A 1 87 ? 13.076 5.587 -19.921 1.00 85.62 87 CYS A N 1
ATOM 717 C CA . CYS A 1 87 ? 11.932 5.559 -19.001 1.00 85.62 87 CYS A CA 1
ATOM 718 C C . CYS A 1 87 ? 12.276 5.179 -17.555 1.00 85.62 87 CYS A C 1
ATOM 720 O O . CYS A 1 87 ? 11.433 5.398 -16.675 1.00 85.62 87 CYS A O 1
ATOM 722 N N . ASN A 1 88 ? 13.437 4.572 -17.287 1.00 81.94 88 ASN A N 1
ATOM 723 C CA . ASN A 1 88 ? 13.825 4.220 -15.919 1.00 81.94 88 ASN A CA 1
ATOM 724 C C . ASN A 1 88 ? 14.019 5.504 -15.094 1.00 81.94 88 ASN A C 1
ATOM 726 O O . ASN A 1 88 ? 14.600 6.472 -15.569 1.00 81.94 88 ASN A O 1
ATOM 730 N N . MET A 1 89 ? 13.473 5.538 -13.873 1.00 66.38 89 MET A N 1
ATOM 731 C CA . MET A 1 89 ? 13.453 6.754 -13.036 1.00 66.38 89 MET A CA 1
ATOM 732 C C . MET A 1 89 ? 14.585 6.826 -12.004 1.00 66.38 89 MET A C 1
ATOM 734 O O . MET A 1 89 ? 14.720 7.841 -11.332 1.00 66.38 89 MET A O 1
ATOM 738 N N . ILE A 1 90 ? 15.334 5.743 -11.824 1.00 64.88 90 ILE A N 1
ATOM 739 C CA . ILE A 1 90 ? 16.416 5.611 -10.845 1.00 64.88 90 ILE A CA 1
ATOM 740 C C . ILE A 1 90 ? 17.565 4.932 -11.589 1.00 64.88 90 ILE A C 1
ATOM 742 O O . ILE A 1 90 ? 17.289 4.085 -12.448 1.00 64.88 90 ILE A O 1
ATOM 746 N N . ASP A 1 91 ? 18.811 5.273 -11.257 1.00 58.06 91 ASP A N 1
ATOM 747 C CA . ASP A 1 91 ? 19.949 4.397 -11.538 1.00 58.06 91 ASP A CA 1
ATOM 748 C C . ASP A 1 91 ? 19.577 2.992 -11.048 1.00 58.06 91 ASP A C 1
ATOM 750 O O . ASP A 1 91 ? 19.136 2.810 -9.909 1.00 58.06 91 ASP A O 1
ATOM 754 N N . GLY A 1 92 ? 19.618 2.000 -11.934 1.00 54.47 92 GLY A N 1
ATOM 755 C CA . GLY A 1 92 ? 19.264 0.629 -11.580 1.00 54.47 92 GLY A CA 1
ATOM 756 C C . GLY A 1 92 ? 20.043 0.128 -10.366 1.00 54.47 92 GLY A C 1
ATOM 757 O O . GLY A 1 92 ? 21.060 0.692 -9.978 1.00 54.47 92 GLY A O 1
ATOM 758 N N . GLY A 1 93 ? 19.573 -0.956 -9.753 1.00 52.25 93 GLY A N 1
ATOM 759 C CA . GLY A 1 93 ? 20.289 -1.598 -8.645 1.00 52.25 93 GLY A CA 1
ATOM 760 C C . GLY A 1 93 ? 19.719 -1.330 -7.249 1.00 52.25 93 GLY A C 1
ATOM 761 O O . GLY A 1 93 ? 19.883 -2.164 -6.360 1.00 52.25 93 GLY A O 1
ATOM 762 N N . ILE A 1 94 ? 18.965 -0.245 -7.042 1.00 53.50 94 ILE A N 1
ATOM 763 C CA . ILE A 1 94 ? 18.316 0.050 -5.755 1.00 53.50 94 ILE A CA 1
ATOM 764 C C . ILE A 1 94 ? 16.805 -0.152 -5.911 1.00 53.50 94 ILE A C 1
ATOM 766 O O . ILE A 1 94 ? 16.100 0.671 -6.492 1.00 53.50 94 ILE A O 1
ATOM 770 N N . GLY A 1 95 ? 16.275 -1.267 -5.396 1.00 56.88 95 GLY A N 1
ATOM 771 C CA . GLY A 1 95 ? 14.825 -1.401 -5.218 1.00 56.88 95 GLY A CA 1
ATOM 772 C C . GLY A 1 95 ? 14.285 -0.229 -4.391 1.00 56.88 95 GLY A C 1
ATOM 773 O O . GLY A 1 95 ? 15.017 0.315 -3.568 1.00 56.88 95 GLY A O 1
ATOM 774 N N . CYS A 1 96 ? 13.022 0.176 -4.590 1.00 56.81 96 CYS A N 1
ATOM 775 C CA . CYS A 1 96 ? 12.423 1.260 -3.804 1.00 56.81 96 CYS A CA 1
ATOM 776 C C . CYS A 1 96 ? 12.719 1.042 -2.308 1.00 56.81 96 CYS A C 1
ATOM 778 O O . CYS A 1 96 ? 12.334 -0.009 -1.784 1.00 56.81 96 CYS A O 1
ATOM 780 N N . PRO A 1 97 ? 13.412 1.974 -1.627 1.00 59.91 97 PRO A N 1
ATOM 781 C CA . PRO A 1 97 ? 13.847 1.740 -0.261 1.00 59.91 97 PRO A CA 1
ATOM 782 C C . PRO A 1 97 ? 12.632 1.457 0.623 1.00 59.91 97 PRO A C 1
ATOM 784 O O . PRO A 1 97 ? 11.717 2.269 0.692 1.00 59.91 97 PRO A O 1
ATOM 787 N N . SER A 1 98 ? 12.583 0.291 1.262 1.00 57.38 98 SER A N 1
ATOM 788 C CA . SER A 1 98 ? 11.461 -0.149 2.097 1.00 57.38 98 SER A CA 1
ATOM 789 C C . SER A 1 98 ? 11.921 -0.416 3.528 1.00 57.38 98 SER A C 1
ATOM 791 O O . SER A 1 98 ? 13.112 -0.611 3.787 1.00 57.38 98 SER A O 1
ATOM 793 N N . GLY A 1 99 ? 10.980 -0.434 4.476 1.00 73.00 99 GLY A N 1
ATOM 794 C CA . GLY A 1 99 ? 11.310 -0.602 5.894 1.00 73.00 99 GLY A CA 1
ATOM 795 C C . GLY A 1 99 ? 12.240 0.512 6.374 1.00 73.00 99 GLY A C 1
ATOM 796 O O . GLY A 1 99 ? 12.009 1.672 6.041 1.00 73.00 99 GLY A O 1
ATOM 797 N N . SER A 1 100 ? 13.307 0.154 7.094 1.00 76.00 100 SER A N 1
ATOM 798 C CA . SER A 1 100 ? 14.270 1.104 7.673 1.00 76.00 100 SER A CA 1
ATOM 799 C C . SER A 1 100 ? 15.004 1.983 6.665 1.00 76.00 100 SER A C 1
ATOM 801 O O . SER A 1 100 ? 15.455 3.069 7.012 1.00 76.00 100 SER A O 1
ATOM 803 N N . ARG A 1 101 ? 15.091 1.538 5.409 1.00 66.56 101 ARG A N 1
ATOM 804 C CA . ARG A 1 101 ? 15.755 2.269 4.325 1.00 66.56 101 ARG A CA 1
ATOM 805 C C . ARG A 1 101 ? 14.847 3.305 3.658 1.00 66.56 101 ARG A C 1
ATOM 807 O O . ARG A 1 101 ? 15.332 4.107 2.868 1.00 66.56 101 ARG A O 1
ATOM 814 N N . HIS A 1 102 ? 13.539 3.296 3.935 1.00 76.88 102 HIS A N 1
ATOM 815 C CA . HIS A 1 102 ? 12.605 4.245 3.328 1.00 76.88 102 HIS A CA 1
ATOM 816 C C . HIS A 1 102 ? 12.877 5.675 3.844 1.00 76.88 102 HIS A C 1
ATOM 818 O O . HIS A 1 102 ? 12.968 5.853 5.056 1.00 76.88 102 HIS A O 1
ATOM 824 N N . PRO A 1 103 ? 12.917 6.723 2.993 1.00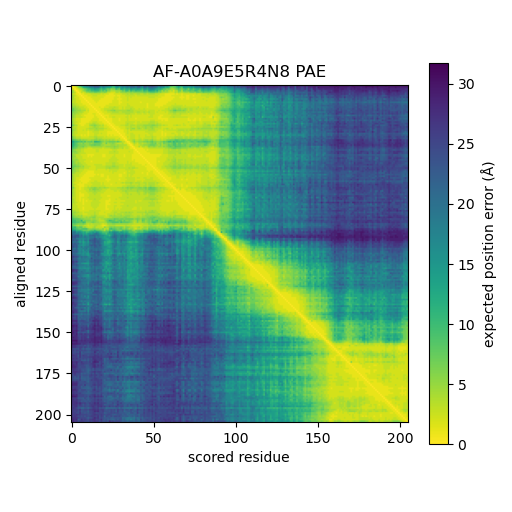 77.25 103 PRO A N 1
ATOM 825 C CA . PRO A 1 103 ? 13.213 8.100 3.428 1.00 77.25 103 PRO A CA 1
ATOM 826 C C . PRO A 1 103 ? 12.265 8.658 4.503 1.00 77.25 103 PRO A C 1
ATOM 828 O O . PRO A 1 103 ? 12.610 9.567 5.253 1.00 77.25 103 PRO A O 1
ATOM 831 N N . MET A 1 104 ? 11.047 8.115 4.573 1.00 80.06 104 MET A N 1
ATOM 832 C CA . MET A 1 104 ? 10.048 8.441 5.603 1.00 80.06 104 MET A CA 1
ATOM 833 C C . MET A 1 104 ? 10.018 7.463 6.786 1.00 80.06 104 MET A C 1
ATOM 835 O O . MET A 1 104 ? 9.135 7.571 7.634 1.00 80.06 104 MET A O 1
ATOM 839 N N . PHE A 1 105 ? 10.930 6.494 6.861 1.00 82.25 105 PHE A N 1
ATOM 840 C CA . PHE A 1 105 ? 10.981 5.569 7.988 1.00 82.25 105 PHE A CA 1
ATOM 841 C C . PHE A 1 105 ? 11.283 6.318 9.288 1.00 82.25 105 PHE A C 1
ATOM 843 O O . PHE A 1 105 ? 12.159 7.177 9.335 1.00 82.25 105 PHE A O 1
ATOM 850 N N . GLY A 1 106 ? 10.507 6.040 10.337 1.00 80.62 106 GLY A N 1
ATOM 851 C CA . GLY A 1 106 ? 10.618 6.717 11.635 1.00 80.62 106 GLY A CA 1
ATOM 852 C C . GLY A 1 106 ? 10.119 8.170 11.665 1.00 80.62 106 GLY A C 1
ATOM 853 O O . GLY A 1 106 ? 9.933 8.726 12.747 1.00 80.62 106 GLY A O 1
ATOM 854 N N . ARG A 1 107 ? 9.832 8.790 10.513 1.00 86.19 107 ARG A N 1
ATOM 855 C CA . ARG A 1 107 ? 9.295 10.155 10.451 1.00 86.19 107 ARG A CA 1
ATOM 856 C C . ARG A 1 107 ? 7.792 10.165 10.719 1.00 86.19 107 ARG A C 1
ATOM 858 O O . ARG A 1 107 ? 7.039 9.348 10.194 1.00 86.19 107 ARG A O 1
ATOM 865 N N . LYS A 1 108 ? 7.336 11.138 11.510 1.00 88.12 108 LYS A N 1
ATOM 866 C CA . LYS A 1 108 ? 5.910 11.412 11.738 1.00 88.12 108 LYS A CA 1
ATOM 867 C C . LYS A 1 108 ? 5.474 12.586 10.865 1.00 88.12 108 LYS A C 1
ATOM 869 O O . LYS A 1 108 ? 6.229 13.533 10.672 1.00 88.12 108 LYS A O 1
ATOM 874 N N . HIS A 1 109 ? 4.246 12.539 10.352 1.00 86.75 109 HIS A N 1
ATOM 875 C CA . HIS A 1 109 ? 3.656 13.699 9.683 1.00 86.75 109 HIS A CA 1
ATOM 876 C C . HIS A 1 109 ? 3.547 14.882 10.649 1.00 86.75 109 HIS A C 1
ATOM 878 O O . HIS A 1 109 ? 3.207 14.690 11.819 1.00 86.75 109 HIS A O 1
ATOM 884 N N . THR A 1 110 ? 3.775 16.092 10.135 1.00 91.44 110 THR A N 1
ATOM 885 C CA . THR A 1 110 ? 3.542 17.334 10.880 1.00 91.44 110 THR A CA 1
ATOM 886 C C . THR A 1 110 ? 2.059 17.490 11.218 1.00 91.44 110 THR A C 1
ATOM 888 O O . THR A 1 110 ? 1.193 16.960 10.511 1.00 91.44 110 THR A O 1
ATOM 891 N N . GLU A 1 111 ? 1.748 18.229 12.284 1.00 93.00 111 GLU A N 1
ATOM 892 C CA . GLU A 1 111 ? 0.357 18.503 12.674 1.00 93.00 111 GLU A CA 1
ATOM 893 C C . GLU A 1 111 ? -0.421 19.214 11.561 1.00 93.00 111 GLU A C 1
ATOM 895 O O . GLU A 1 111 ? -1.567 18.864 11.282 1.00 93.00 111 GLU A O 1
ATOM 900 N N . GLU A 1 112 ? 0.232 20.122 10.835 1.00 92.06 112 GLU A N 1
ATOM 901 C CA . GLU A 1 112 ? -0.342 20.774 9.658 1.00 92.06 112 GLU A CA 1
ATOM 902 C C . GLU A 1 112 ? -0.739 19.756 8.575 1.00 92.06 112 GLU A C 1
ATOM 904 O O . GLU A 1 112 ? -1.866 19.768 8.067 1.00 92.06 112 GLU A O 1
ATOM 909 N N . THR A 1 113 ? 0.147 18.802 8.270 1.00 90.25 113 THR A N 1
ATOM 910 C CA . THR A 1 113 ? -0.123 17.753 7.276 1.00 90.25 113 THR A CA 1
ATOM 911 C C . THR A 1 113 ? -1.261 16.843 7.737 1.00 90.25 113 THR A C 1
ATOM 913 O O . THR A 1 113 ? -2.163 16.527 6.955 1.00 90.25 113 THR A O 1
ATOM 916 N N . LYS A 1 114 ? -1.278 16.457 9.021 1.00 92.50 114 LYS A N 1
ATOM 917 C CA . LYS A 1 114 ? -2.382 15.685 9.616 1.00 92.50 114 LYS A CA 1
ATOM 918 C C . LYS A 1 114 ? -3.705 16.435 9.506 1.00 92.50 114 LYS A C 1
ATOM 920 O O . LYS A 1 114 ? -4.717 15.837 9.137 1.00 92.50 114 LYS A O 1
ATOM 925 N N . LEU A 1 115 ? -3.703 17.742 9.766 1.00 93.31 115 LEU A N 1
ATOM 926 C CA . LEU A 1 115 ? -4.890 18.578 9.653 1.00 93.31 115 LEU A CA 1
ATOM 927 C C . LEU A 1 115 ? -5.384 18.655 8.205 1.00 93.31 115 LEU A C 1
ATOM 929 O O . L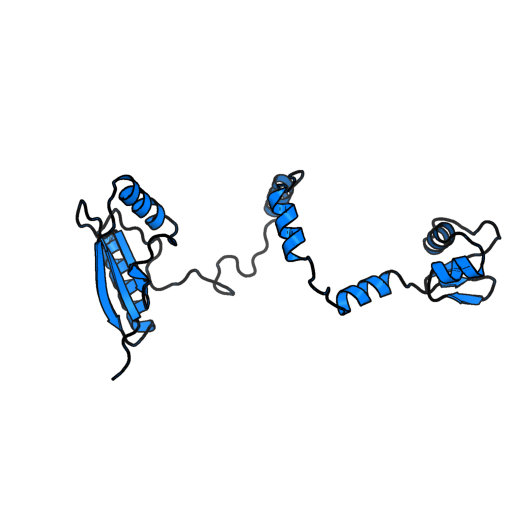EU A 1 115 ? -6.585 18.513 7.973 1.00 93.31 115 LEU A O 1
ATOM 933 N N . LYS A 1 116 ? -4.484 18.809 7.227 1.00 94.88 116 LYS A N 1
ATOM 934 C CA . LYS A 1 116 ? -4.828 18.824 5.796 1.00 94.88 116 LYS A CA 1
ATOM 935 C C . LYS A 1 116 ? -5.463 17.505 5.351 1.00 94.88 116 LYS A C 1
ATOM 937 O O . LYS A 1 116 ? -6.512 17.518 4.707 1.00 94.88 116 LYS A O 1
ATOM 942 N N . MET A 1 117 ? -4.888 16.371 5.759 1.00 89.81 117 MET A N 1
ATOM 943 C CA . MET A 1 117 ? -5.455 15.040 5.499 1.00 89.81 117 MET A CA 1
ATOM 944 C C . MET A 1 117 ? -6.817 14.847 6.181 1.00 89.81 117 MET A C 1
ATOM 946 O O . MET A 1 117 ? -7.750 14.312 5.584 1.00 89.81 117 MET A O 1
ATOM 950 N N . ARG A 1 118 ? -6.975 15.331 7.418 1.00 90.94 118 ARG A N 1
ATOM 951 C CA . ARG A 1 118 ? -8.255 15.277 8.135 1.00 90.94 118 ARG A CA 1
ATOM 952 C C . ARG A 1 118 ? -9.323 16.120 7.441 1.00 90.94 118 ARG A C 1
ATOM 954 O O . ARG A 1 118 ? -10.438 15.638 7.252 1.00 90.94 118 ARG A O 1
ATOM 961 N N . LYS A 1 119 ? -8.996 17.357 7.054 1.00 92.62 119 LYS A N 1
ATOM 962 C CA . LYS A 1 119 ? -9.904 18.264 6.334 1.00 92.62 119 LYS A CA 1
ATOM 963 C C . LYS A 1 119 ? -10.351 17.652 5.007 1.00 92.62 119 LYS A C 1
ATOM 965 O O . LYS A 1 119 ? -11.541 17.659 4.720 1.00 92.62 119 LYS A O 1
ATOM 970 N N . SER A 1 120 ? -9.432 17.059 4.243 1.00 90.12 120 SER A N 1
ATOM 971 C CA . SER A 1 120 ? -9.754 16.471 2.937 1.00 90.12 120 SER A CA 1
ATOM 972 C C . SER A 1 120 ? -10.641 15.224 3.020 1.00 90.12 120 SER A C 1
ATOM 974 O O . SER A 1 120 ? -11.362 14.938 2.062 1.00 90.12 120 SER A O 1
ATOM 976 N N . GLY A 1 121 ? -10.594 14.483 4.133 1.00 88.81 121 GLY A N 1
ATOM 977 C CA . GLY A 1 121 ? -11.435 13.308 4.383 1.00 88.81 121 GLY A CA 1
ATOM 978 C C . GLY A 1 121 ? -12.764 13.609 5.083 1.00 88.81 121 GLY A C 1
ATOM 979 O O . GLY A 1 121 ? -13.686 12.793 5.021 1.00 88.81 121 GLY A O 1
ATOM 980 N N . LYS A 1 122 ? -12.892 14.763 5.749 1.00 91.88 122 LYS A N 1
ATOM 981 C CA . LYS A 1 122 ? -14.096 15.119 6.509 1.00 91.88 122 LYS A CA 1
ATOM 982 C C . LYS A 1 122 ? -15.298 15.258 5.565 1.00 91.88 122 LYS A C 1
ATOM 984 O O . LYS A 1 122 ? -15.224 15.942 4.553 1.00 91.88 122 LYS A O 1
ATOM 989 N N . GLY A 1 123 ? -16.405 14.590 5.896 1.00 87.25 123 GLY A N 1
ATOM 990 C CA . GLY A 1 123 ? -17.670 14.669 5.149 1.00 87.25 123 GLY A CA 1
ATOM 991 C C . GLY A 1 123 ? -17.759 13.796 3.891 1.00 87.25 123 GLY A C 1
ATOM 992 O O . GLY A 1 123 ? -18.846 13.635 3.342 1.00 87.25 123 GLY A O 1
ATOM 993 N N . LYS A 1 124 ? -16.665 13.166 3.448 1.00 90.81 124 LYS A N 1
ATOM 994 C CA . LYS A 1 124 ? -16.695 12.293 2.268 1.00 90.81 124 LYS A CA 1
ATOM 995 C C . LYS A 1 124 ? -17.286 10.928 2.613 1.00 90.81 124 LYS A C 1
ATOM 997 O O . LYS A 1 124 ? -16.672 10.127 3.318 1.00 90.81 124 LYS A O 1
ATOM 1002 N N . ARG A 1 125 ? -18.477 10.644 2.083 1.00 89.56 125 ARG A N 1
ATOM 1003 C CA . ARG A 1 125 ? -19.091 9.313 2.158 1.00 89.56 125 ARG A CA 1
ATOM 1004 C C . ARG A 1 125 ? -18.393 8.357 1.194 1.00 89.56 125 ARG A C 1
ATOM 1006 O O . ARG A 1 125 ? -18.054 8.716 0.071 1.00 89.56 125 ARG A O 1
ATOM 1013 N N . LYS A 1 126 ? -18.184 7.119 1.639 1.00 90.88 126 LYS A N 1
ATOM 1014 C CA . LYS A 1 126 ? -17.742 6.032 0.760 1.00 90.88 126 LYS A CA 1
ATOM 1015 C C . LYS A 1 126 ? -18.847 5.709 -0.250 1.00 90.88 126 LYS A C 1
ATOM 1017 O O . LYS A 1 126 ? -20.025 5.788 0.101 1.00 90.88 126 LYS A O 1
ATOM 1022 N N . SER A 1 127 ? -18.472 5.321 -1.470 1.00 93.38 127 SER A N 1
ATOM 1023 C CA . SER A 1 127 ? -19.438 4.886 -2.485 1.00 93.38 127 SER A CA 1
ATOM 1024 C C . SER A 1 127 ? -20.233 3.667 -2.004 1.00 93.38 127 SER A C 1
ATOM 1026 O O . SER A 1 127 ? -19.786 2.929 -1.120 1.00 93.38 127 SER A O 1
ATOM 1028 N N . ALA A 1 128 ? -21.418 3.448 -2.580 1.00 93.50 128 ALA A N 1
ATOM 1029 C CA . ALA A 1 128 ? -22.239 2.278 -2.272 1.00 93.50 128 ALA A CA 1
ATOM 1030 C C . ALA A 1 128 ? -21.448 0.974 -2.469 1.00 93.50 128 ALA A C 1
ATOM 1032 O O . ALA A 1 128 ? -21.309 0.215 -1.512 1.00 93.50 128 ALA A O 1
ATOM 1033 N N . GLN A 1 129 ? -20.797 0.820 -3.629 1.00 93.81 129 GLN A N 1
ATOM 1034 C CA . GLN A 1 129 ? -19.955 -0.339 -3.936 1.00 93.81 129 GLN A CA 1
ATOM 1035 C C . GLN A 1 129 ? -18.837 -0.559 -2.909 1.00 93.81 129 GLN A C 1
ATOM 1037 O O . GLN A 1 129 ? -18.557 -1.679 -2.497 1.00 93.81 129 GLN A O 1
ATOM 1042 N N . HIS A 1 130 ? -18.183 0.514 -2.454 1.00 92.88 130 HIS A N 1
ATOM 1043 C CA . HIS A 1 130 ? -17.109 0.383 -1.472 1.00 92.88 130 HIS A CA 1
ATOM 1044 C C . HIS A 1 130 ? -17.630 -0.086 -0.108 1.00 92.88 130 HIS A C 1
ATOM 1046 O O . HIS A 1 130 ? -16.968 -0.877 0.559 1.00 92.88 130 HIS A O 1
ATOM 1052 N N . ARG A 1 131 ? -18.812 0.385 0.313 1.00 93.00 131 ARG A N 1
ATOM 1053 C CA . ARG A 1 131 ? -19.448 -0.069 1.560 1.00 93.00 131 ARG A CA 1
ATOM 1054 C C . ARG A 1 131 ? -19.850 -1.538 1.480 1.00 93.00 131 ARG A C 1
ATOM 1056 O O . ARG A 1 131 ? -19.623 -2.269 2.439 1.00 93.00 131 ARG A O 1
ATOM 1063 N N . GLU A 1 132 ? -20.389 -1.959 0.342 1.00 94.69 132 GLU A N 1
ATOM 1064 C CA . GLU A 1 132 ? -20.743 -3.354 0.090 1.00 94.69 132 GLU A CA 1
ATOM 1065 C C . GLU A 1 132 ? -19.514 -4.266 0.149 1.00 94.69 132 GLU A C 1
ATOM 1067 O O . GLU A 1 132 ? -19.511 -5.239 0.900 1.00 94.69 132 GLU A O 1
ATOM 1072 N N . ASN A 1 133 ? -18.426 -3.900 -0.535 1.00 95.25 133 ASN A N 1
ATOM 1073 C CA . ASN A 1 133 ? -17.189 -4.683 -0.535 1.00 95.25 133 ASN A CA 1
ATOM 1074 C C . ASN A 1 133 ? -16.597 -4.838 0.876 1.00 95.25 133 ASN A C 1
ATOM 1076 O O . ASN A 1 133 ? -16.099 -5.909 1.221 1.00 95.25 133 ASN A O 1
ATOM 1080 N N . ILE A 1 134 ? -16.675 -3.793 1.711 1.00 92.94 134 ILE A N 1
ATOM 1081 C CA . ILE A 1 134 ? -16.295 -3.885 3.131 1.00 92.94 134 ILE A CA 1
ATOM 1082 C C . ILE A 1 134 ? -17.196 -4.892 3.856 1.00 92.94 134 ILE A C 1
ATOM 1084 O O . ILE A 1 134 ? -16.696 -5.744 4.589 1.00 92.94 134 ILE A O 1
ATOM 1088 N N . GLY A 1 135 ? -18.512 -4.820 3.642 1.00 92.19 135 GLY A N 1
ATOM 1089 C CA . GLY A 1 135 ? -19.474 -5.755 4.225 1.00 92.19 135 GLY A CA 1
ATOM 1090 C C . GLY A 1 135 ? -19.167 -7.208 3.861 1.00 92.19 135 GLY A C 1
ATOM 1091 O O . GLY A 1 135 ? -19.025 -8.045 4.753 1.00 92.19 135 GLY A O 1
ATOM 1092 N N . LEU A 1 136 ? -18.977 -7.492 2.571 1.00 93.38 136 LEU A N 1
ATOM 1093 C CA . LEU A 1 136 ? -18.608 -8.815 2.060 1.00 93.38 136 LEU A CA 1
ATOM 1094 C C . LEU A 1 136 ? -17.290 -9.312 2.661 1.00 93.38 136 LEU A C 1
ATOM 1096 O O . LEU A 1 136 ? -17.207 -10.455 3.101 1.00 93.38 136 LEU A O 1
ATOM 1100 N N . ALA A 1 137 ? -16.280 -8.444 2.761 1.00 92.06 137 ALA A N 1
ATOM 1101 C CA . ALA A 1 137 ? -14.979 -8.808 3.313 1.00 92.06 137 ALA A CA 1
ATOM 1102 C C . ALA A 1 137 ? -15.032 -9.221 4.793 1.00 92.06 137 ALA A C 1
ATOM 1104 O O . ALA A 1 137 ? -14.153 -9.965 5.236 1.00 92.06 137 ALA A O 1
ATOM 1105 N N . HIS A 1 138 ? -16.018 -8.737 5.553 1.00 89.44 138 HIS A N 1
ATOM 1106 C CA . HIS A 1 138 ? -16.204 -9.060 6.969 1.00 89.44 138 HIS A CA 1
ATOM 1107 C C . HIS A 1 138 ? -17.265 -10.135 7.227 1.00 89.44 138 HIS A C 1
ATOM 1109 O O . HIS A 1 138 ? -17.282 -10.712 8.317 1.00 89.44 138 HIS A O 1
ATOM 1115 N N . LYS A 1 139 ? -18.143 -10.418 6.260 1.00 92.50 139 LYS A N 1
ATOM 1116 C CA . LYS A 1 139 ? -19.206 -11.415 6.401 1.00 92.50 139 LYS A CA 1
ATOM 1117 C C . LYS A 1 139 ? -18.598 -12.801 6.649 1.00 92.50 139 LYS A C 1
ATOM 1119 O O . LYS A 1 139 ? -17.681 -13.219 5.951 1.00 92.50 139 LYS A O 1
ATOM 1124 N N . GLY A 1 140 ? -19.085 -13.490 7.682 1.00 85.00 140 GLY A N 1
ATOM 1125 C CA . GLY A 1 140 ? -18.652 -14.846 8.045 1.00 85.00 140 GLY A CA 1
ATOM 1126 C C . GLY A 1 140 ? -17.278 -14.955 8.715 1.00 85.00 140 GLY A C 1
ATOM 1127 O O . GLY A 1 140 ? -16.908 -16.044 9.139 1.00 85.00 140 GLY A O 1
ATOM 1128 N N . LYS A 1 141 ? -16.518 -13.860 8.867 1.00 86.69 141 LYS A N 1
ATOM 1129 C CA . LYS A 1 141 ? -15.215 -13.923 9.540 1.00 86.69 141 LYS A CA 1
ATOM 1130 C C . LYS A 1 141 ? -15.385 -13.857 11.060 1.00 86.69 141 LYS A C 1
ATOM 1132 O O . LYS A 1 141 ? -15.955 -12.874 11.552 1.00 86.69 141 LYS A O 1
ATOM 1137 N N . PRO A 1 142 ? -14.878 -14.848 11.821 1.00 84.50 142 PRO A N 1
ATOM 1138 C CA . PRO A 1 142 ? -14.940 -14.804 13.272 1.00 84.50 142 PRO A CA 1
ATOM 1139 C C . PRO A 1 142 ? -14.144 -13.601 13.777 1.00 84.50 142 PRO A C 1
ATOM 1141 O O . PRO A 1 142 ? -13.038 -13.304 13.320 1.00 84.50 142 PRO A O 1
ATOM 1144 N N . LYS A 1 143 ? -14.731 -12.866 14.720 1.00 84.12 143 LYS A N 1
ATOM 1145 C CA . LYS A 1 143 ? -14.029 -11.773 15.395 1.00 84.12 143 LYS A CA 1
ATOM 1146 C C . LYS A 1 143 ? -13.036 -12.376 16.385 1.00 84.12 143 LYS A C 1
ATOM 1148 O O . LYS A 1 143 ? -13.343 -13.382 17.014 1.00 84.12 143 LYS A O 1
ATOM 1153 N N . ASN A 1 144 ? -11.884 -11.727 16.558 1.00 89.12 144 ASN A N 1
ATOM 1154 C CA . ASN A 1 144 ? -10.882 -12.144 17.540 1.00 89.12 144 ASN A CA 1
ATOM 1155 C C . ASN A 1 144 ? -11.537 -12.282 18.939 1.00 89.12 144 ASN A C 1
ATOM 1157 O O . ASN A 1 144 ? -12.029 -11.270 19.461 1.00 89.12 144 ASN A O 1
ATOM 1161 N N . PRO A 1 145 ? -11.528 -13.483 19.551 1.00 89.12 145 PRO A N 1
ATOM 1162 C CA . PRO A 1 145 ? -12.119 -13.732 20.865 1.00 89.12 145 PRO A CA 1
ATOM 1163 C C . PRO A 1 145 ? -11.602 -12.793 21.958 1.00 89.12 145 PRO A C 1
ATOM 1165 O O . PRO A 1 145 ? -12.379 -12.308 22.777 1.00 89.12 145 PRO A O 1
ATOM 1168 N N . GLU A 1 146 ? -10.316 -12.444 21.936 1.00 90.75 146 GLU A N 1
ATOM 1169 C CA . GLU A 1 146 ? -9.718 -11.532 22.913 1.00 90.75 146 GLU A CA 1
ATOM 1170 C C . GLU A 1 146 ? -10.301 -10.115 22.794 1.00 90.75 146 GLU A C 1
ATOM 1172 O O . GLU A 1 146 ? -10.575 -9.442 23.789 1.00 90.75 146 GLU A O 1
ATOM 1177 N N . SER A 1 147 ? -10.568 -9.670 21.563 1.00 85.62 147 SER A N 1
ATOM 1178 C CA . SER A 1 147 ? -11.210 -8.376 21.306 1.00 85.62 147 SER A CA 1
ATOM 1179 C C . SER A 1 147 ? -12.674 -8.364 21.751 1.00 85.62 147 SER A C 1
ATOM 1181 O O . SER A 1 147 ? -13.169 -7.332 22.212 1.00 85.62 147 SER A O 1
ATOM 1183 N N . ILE A 1 148 ? -13.371 -9.500 21.631 1.00 86.81 148 ILE A N 1
ATOM 1184 C CA . ILE A 1 148 ? -14.720 -9.676 22.182 1.00 86.81 148 ILE A CA 1
ATOM 1185 C C . ILE A 1 148 ? -14.650 -9.600 23.709 1.00 86.81 148 ILE A C 1
ATOM 1187 O O . ILE A 1 148 ? -15.347 -8.776 24.296 1.00 86.81 148 ILE A O 1
ATOM 1191 N N . ARG A 1 149 ? -13.755 -10.368 24.342 1.00 85.88 149 ARG A N 1
ATOM 1192 C CA . ARG A 1 149 ? -13.578 -10.398 25.800 1.00 85.88 149 ARG A CA 1
ATOM 1193 C C . ARG A 1 149 ? -13.253 -9.020 26.369 1.00 85.88 149 ARG A C 1
ATOM 1195 O O . ARG A 1 149 ? -13.926 -8.589 27.296 1.00 85.88 149 ARG A O 1
ATOM 1202 N N . LYS A 1 150 ? -12.301 -8.281 25.789 1.00 85.38 150 LYS A N 1
ATOM 1203 C CA . LYS A 1 150 ? -11.978 -6.903 26.218 1.00 85.38 150 LYS A CA 1
ATOM 1204 C C . LYS A 1 150 ? -13.186 -5.969 26.128 1.00 85.38 150 LYS A C 1
ATOM 1206 O O . LYS A 1 150 ? -13.377 -5.122 26.997 1.00 85.38 150 LYS A O 1
ATOM 1211 N N . ARG A 1 151 ? -14.023 -6.121 25.094 1.00 82.50 151 ARG A N 1
ATOM 1212 C CA . ARG A 1 151 ? -15.261 -5.339 24.961 1.00 82.50 151 ARG A CA 1
ATOM 1213 C C . ARG A 1 151 ? -16.276 -5.715 26.037 1.00 82.50 151 ARG A C 1
ATOM 1215 O O . ARG A 1 151 ? -16.861 -4.816 26.626 1.00 82.50 151 ARG A O 1
ATOM 1222 N N . VAL A 1 152 ? -16.451 -7.009 26.291 1.00 81.31 152 VAL A N 1
ATOM 1223 C CA . VAL A 1 152 ? -17.349 -7.530 27.328 1.00 81.31 152 VAL A CA 1
ATOM 1224 C C . VAL A 1 152 ? -16.901 -7.061 28.712 1.00 81.31 152 VAL A C 1
ATOM 1226 O O . VAL A 1 152 ? -17.699 -6.453 29.409 1.00 81.31 152 VAL A O 1
ATOM 1229 N N . LEU A 1 153 ? -15.621 -7.208 29.071 1.00 77.44 153 LEU A N 1
ATOM 1230 C CA . LEU A 1 153 ? -15.064 -6.754 30.355 1.00 77.44 153 LEU A CA 1
ATOM 1231 C C . LEU A 1 153 ? -15.212 -5.243 30.577 1.00 77.44 153 LEU A C 1
ATOM 1233 O O . LEU A 1 153 ? -15.406 -4.792 31.696 1.00 77.44 153 LEU A O 1
ATOM 1237 N N . LYS A 1 154 ? -15.159 -4.432 29.514 1.00 73.62 154 LYS A N 1
ATOM 1238 C CA . LYS A 1 154 ? -15.391 -2.984 29.632 1.00 73.62 154 LYS A CA 1
ATOM 1239 C C . LYS A 1 154 ? -16.842 -2.643 30.001 1.00 73.62 154 LYS A C 1
ATOM 1241 O O . LYS A 1 154 ? -17.093 -1.561 30.535 1.00 73.62 154 LYS A O 1
ATOM 1246 N N . VAL A 1 155 ? -17.780 -3.527 29.662 1.00 73.00 155 VAL A N 1
ATOM 1247 C CA . VAL A 1 155 ? -19.223 -3.374 29.900 1.00 73.00 155 VAL A CA 1
ATOM 1248 C C . VAL A 1 155 ? -19.649 -4.065 31.199 1.00 73.00 155 VAL A C 1
ATOM 1250 O O . VAL A 1 155 ? -20.461 -3.506 31.931 1.00 73.00 155 VAL A O 1
ATOM 1253 N N . LEU A 1 156 ? -19.080 -5.233 31.509 1.00 73.31 156 LEU A N 1
ATOM 1254 C CA . LEU A 1 156 ? -19.247 -5.949 32.774 1.00 73.31 156 LEU A CA 1
ATOM 1255 C C . LEU A 1 156 ? -18.394 -5.286 33.856 1.00 73.31 156 LEU A C 1
ATOM 1257 O O . LEU A 1 156 ? -17.304 -5.744 34.186 1.00 73.31 156 LEU A O 1
ATOM 1261 N N . LYS A 1 157 ? -18.884 -4.158 34.362 1.00 79.69 157 LYS A N 1
ATOM 1262 C CA . LYS A 1 157 ? -18.364 -3.566 35.588 1.00 79.69 157 LYS A CA 1
ATOM 1263 C C . LYS A 1 157 ? -19.226 -4.035 36.740 1.00 79.69 157 LYS A C 1
ATOM 1265 O O . LYS A 1 157 ? -20.439 -3.817 36.701 1.00 79.69 157 LYS A O 1
ATOM 1270 N N . SER A 1 158 ? -18.592 -4.634 37.736 1.00 88.56 158 SER A N 1
ATOM 1271 C CA . SER A 1 158 ? -19.270 -4.980 38.974 1.00 88.56 158 SER A CA 1
ATOM 1272 C C . SER A 1 158 ? -19.703 -3.712 39.710 1.00 88.56 158 SER A C 1
ATOM 1274 O O . SER A 1 158 ? -19.102 -2.643 39.560 1.00 88.56 158 SER A O 1
ATOM 1276 N N . ILE A 1 159 ? -20.794 -3.813 40.459 1.00 91.75 159 ILE A N 1
ATOM 1277 C CA . ILE A 1 159 ? -21.455 -2.689 41.118 1.00 91.75 159 ILE A CA 1
ATOM 1278 C C . ILE A 1 159 ? -21.758 -3.089 42.548 1.00 91.75 159 ILE A C 1
ATOM 1280 O O . ILE A 1 159 ? -22.304 -4.158 42.782 1.00 91.75 159 ILE A O 1
ATOM 1284 N N . LEU A 1 160 ? -21.450 -2.209 43.489 1.00 93.38 160 LEU A N 1
ATOM 1285 C CA . LEU A 1 160 ? -21.859 -2.338 44.880 1.00 93.38 160 LEU A CA 1
ATOM 1286 C C . LEU A 1 160 ? -23.084 -1.459 45.133 1.00 93.38 160 LEU A C 1
ATOM 1288 O O . LEU A 1 160 ? -23.035 -0.260 44.845 1.00 93.38 160 LEU A O 1
ATOM 1292 N N . CYS A 1 161 ? -24.139 -2.038 45.705 1.00 93.69 161 CYS A N 1
ATOM 1293 C CA . CYS A 1 161 ? -25.200 -1.287 46.374 1.00 93.69 161 CYS A CA 1
ATOM 1294 C C . CYS A 1 161 ? -24.756 -0.967 47.805 1.00 93.69 161 CYS A C 1
ATOM 1296 O O . CYS A 1 161 ? -24.382 -1.871 48.552 1.00 93.69 161 CYS A O 1
ATOM 1298 N N . ILE A 1 162 ? -24.752 0.315 48.169 1.00 92.50 162 ILE A N 1
ATOM 1299 C CA . ILE A 1 162 ? -24.152 0.775 49.428 1.00 92.50 162 ILE A CA 1
ATOM 1300 C C . ILE A 1 162 ? -25.023 0.378 50.623 1.00 92.50 162 ILE A C 1
ATOM 1302 O O . ILE A 1 162 ? -24.497 -0.075 51.632 1.00 92.50 162 ILE A O 1
ATOM 1306 N N . GLU A 1 163 ? -26.344 0.498 50.500 1.00 93.00 163 GLU A N 1
ATOM 1307 C CA . GLU A 1 163 ? -27.285 0.275 51.601 1.00 93.00 163 GLU A CA 1
ATOM 1308 C C . GLU A 1 163 ? -27.441 -1.209 51.946 1.00 93.00 163 GLU A C 1
ATOM 1310 O O . GLU A 1 163 ? -27.564 -1.565 53.113 1.00 93.00 163 GLU A O 1
ATOM 1315 N N . SER A 1 164 ? -27.427 -2.080 50.934 1.00 90.56 164 SER A N 1
ATOM 1316 C CA . SER A 1 164 ? -27.575 -3.532 51.123 1.00 90.56 164 SER A CA 1
ATOM 1317 C C . SER A 1 164 ? -26.245 -4.275 51.263 1.00 90.56 164 SER A C 1
ATOM 1319 O O . SER A 1 164 ? -26.242 -5.460 51.583 1.00 90.56 164 SER A O 1
ATOM 1321 N N . GLY A 1 165 ? -25.120 -3.633 50.935 1.00 90.38 165 GLY A N 1
ATOM 1322 C CA . GLY A 1 165 ? -23.812 -4.287 50.829 1.00 90.38 165 GLY A CA 1
ATOM 1323 C C . GLY A 1 165 ? -23.689 -5.302 49.680 1.00 90.38 165 GLY A C 1
ATOM 1324 O O . GLY A 1 165 ? -22.651 -5.949 49.552 1.00 90.38 165 GLY A O 1
ATOM 1325 N N . SER A 1 166 ? -24.713 -5.453 48.832 1.00 92.31 166 SER A N 1
ATOM 1326 C CA . SER A 1 166 ? -24.737 -6.460 47.764 1.00 92.31 166 SER A CA 1
ATOM 1327 C C . SER A 1 166 ? -23.860 -6.058 46.577 1.00 92.31 166 SER A C 1
ATOM 1329 O O . SER A 1 166 ? -23.933 -4.924 46.090 1.00 92.31 166 SER A O 1
ATOM 1331 N N . ILE A 1 167 ? -23.046 -7.003 46.094 1.00 93.88 167 ILE A N 1
ATOM 1332 C CA . ILE A 1 167 ? -22.204 -6.851 44.902 1.00 93.88 167 ILE A CA 1
ATOM 1333 C C . ILE A 1 167 ? -22.863 -7.571 43.728 1.00 93.88 167 ILE A C 1
ATOM 1335 O O . ILE A 1 167 ? -23.136 -8.764 43.796 1.00 93.88 167 ILE A O 1
ATOM 1339 N N . PHE A 1 168 ? -23.047 -6.850 42.628 1.00 92.06 168 PHE A N 1
ATOM 1340 C CA . PHE A 1 168 ? -23.568 -7.362 41.367 1.00 92.06 168 PHE A CA 1
ATOM 1341 C C . PHE A 1 168 ? -22.452 -7.404 40.326 1.00 92.06 168 PHE A C 1
ATOM 1343 O O . PHE A 1 168 ? -21.631 -6.491 40.258 1.00 92.06 168 PHE A O 1
ATOM 1350 N N . ASN A 1 169 ? -22.439 -8.413 39.460 1.00 88.94 169 ASN A N 1
ATOM 1351 C CA . ASN A 1 169 ? -21.457 -8.557 38.381 1.00 88.94 169 ASN A CA 1
ATOM 1352 C C . ASN A 1 169 ? -21.781 -7.674 37.164 1.00 88.94 169 ASN A C 1
ATOM 1354 O O . ASN A 1 169 ? -20.966 -7.526 36.248 1.00 88.94 169 ASN A O 1
ATOM 1358 N N . SER A 1 170 ? -22.984 -7.093 37.119 1.00 89.94 170 SER A N 1
ATOM 1359 C CA . SER A 1 170 ? -23.399 -6.188 36.051 1.00 89.94 170 SER A CA 1
ATOM 1360 C C . SER A 1 170 ? -24.493 -5.208 36.483 1.00 89.94 170 SER A C 1
ATOM 1362 O O . SER A 1 170 ? -25.240 -5.449 37.428 1.00 89.94 170 SER A O 1
ATOM 1364 N N . VAL A 1 171 ? -24.655 -4.126 35.709 1.00 90.69 171 VAL A N 1
ATOM 1365 C CA . VAL A 1 171 ? -25.800 -3.199 35.832 1.00 90.69 171 VAL A CA 1
ATOM 1366 C C . VAL A 1 171 ? -27.134 -3.934 35.679 1.00 90.69 171 VAL A C 1
ATOM 1368 O O . VAL A 1 171 ? -28.096 -3.594 36.359 1.00 90.69 171 VAL A O 1
ATOM 1371 N N . LYS A 1 172 ? -27.201 -4.921 34.774 1.00 91.12 172 LYS A N 1
ATOM 1372 C CA . LYS A 1 172 ? -28.436 -5.663 34.491 1.00 91.12 172 LYS A CA 1
ATOM 1373 C C . LYS A 1 172 ? -28.885 -6.447 35.719 1.00 91.12 172 LYS A C 1
ATOM 1375 O O . LYS A 1 172 ? -30.027 -6.317 36.132 1.00 91.12 172 LYS A O 1
ATOM 1380 N N . GLU A 1 173 ? -27.954 -7.172 36.325 1.00 91.50 173 GLU A N 1
ATOM 1381 C CA . GLU A 1 173 ? -28.191 -7.944 37.544 1.00 91.50 173 GLU A CA 1
ATOM 1382 C C . GLU A 1 173 ? -28.640 -7.043 38.705 1.00 91.50 173 GLU A C 1
ATOM 1384 O O . GLU A 1 173 ? -29.632 -7.336 39.366 1.00 91.50 173 GLU A O 1
ATOM 1389 N N . ALA A 1 174 ? -27.980 -5.895 38.896 1.00 92.56 174 ALA A N 1
ATOM 1390 C CA . ALA A 1 174 ? -28.388 -4.913 39.900 1.00 92.56 174 ALA A CA 1
ATOM 1391 C C . ALA A 1 174 ? -29.808 -4.377 39.642 1.00 92.56 174 ALA A C 1
ATOM 1393 O O . ALA A 1 174 ? -30.584 -4.191 40.577 1.00 92.56 174 ALA A O 1
ATOM 1394 N N . SER A 1 175 ? -30.159 -4.135 38.377 1.00 94.38 175 SER A N 1
ATOM 1395 C CA . SER A 1 175 ? -31.476 -3.631 37.976 1.00 94.38 175 SER A CA 1
ATOM 1396 C C . SER A 1 175 ? -32.588 -4.646 38.240 1.00 94.38 175 SER A C 1
ATOM 1398 O O . SER A 1 175 ? -33.623 -4.282 38.793 1.00 94.38 175 SER A O 1
ATOM 1400 N N . GLU A 1 176 ? -32.349 -5.917 37.912 1.00 94.06 176 GLU A N 1
ATOM 1401 C CA . GLU A 1 176 ? -33.297 -7.017 38.123 1.00 94.06 176 GLU A CA 1
ATOM 1402 C C . GLU A 1 176 ? -33.564 -7.270 39.610 1.00 94.06 176 GLU A C 1
ATOM 1404 O O . GLU A 1 176 ? -34.714 -7.451 39.998 1.00 94.06 176 GLU A O 1
ATOM 1409 N N . GLN A 1 177 ? -32.528 -7.230 40.452 1.00 93.25 177 GLN A N 1
ATOM 1410 C CA . GLN A 1 177 ? -32.679 -7.515 41.882 1.00 93.25 177 GLN A CA 1
ATOM 1411 C C . GLN A 1 177 ? -33.231 -6.329 42.682 1.00 93.25 177 GLN A C 1
ATOM 1413 O O . GLN A 1 177 ? -33.995 -6.521 43.623 1.00 93.25 177 GLN A O 1
ATOM 1418 N N . THR A 1 178 ? -32.854 -5.095 42.330 1.00 92.62 178 THR A N 1
ATOM 1419 C CA . THR A 1 178 ? -33.254 -3.900 43.100 1.00 92.62 178 THR A CA 1
ATOM 1420 C C . THR A 1 178 ? -34.499 -3.198 42.557 1.00 92.62 178 THR A C 1
ATOM 1422 O O . THR A 1 178 ? -34.999 -2.269 43.192 1.00 92.62 178 THR A O 1
ATOM 1425 N N . GLY A 1 179 ? -34.970 -3.577 41.363 1.00 93.50 179 GLY A N 1
ATOM 1426 C CA . GLY A 1 179 ? -36.065 -2.903 40.658 1.00 93.50 179 GLY A CA 1
ATOM 1427 C C . GLY A 1 179 ? 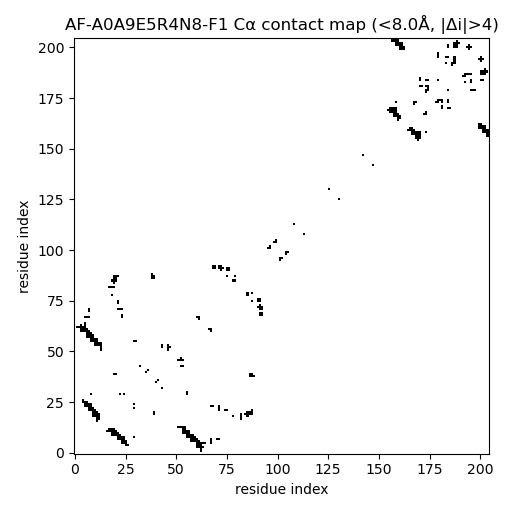-35.728 -1.481 40.183 1.00 93.50 179 GLY A C 1
ATOM 1428 O O . GLY A 1 179 ? -36.598 -0.761 39.691 1.00 93.50 179 GLY A O 1
ATOM 1429 N N . VAL A 1 180 ? -34.475 -1.036 40.330 1.00 94.25 180 VAL A N 1
ATOM 1430 C CA . VAL A 1 180 ? -34.024 0.272 39.845 1.00 94.25 180 VAL A CA 1
ATOM 1431 C C . VAL A 1 180 ? -33.690 0.167 38.364 1.00 94.25 180 VAL A C 1
ATOM 1433 O O . VAL A 1 180 ? -32.951 -0.718 37.945 1.00 94.25 180 VAL A O 1
ATOM 1436 N N . ASP A 1 181 ? -34.183 1.109 37.562 1.00 94.44 181 ASP A N 1
ATOM 1437 C CA . ASP A 1 181 ? -33.835 1.203 36.144 1.00 94.44 181 ASP A CA 1
ATOM 1438 C C . ASP A 1 181 ? -32.307 1.251 35.937 1.00 94.44 181 ASP A C 1
ATOM 1440 O O . ASP A 1 181 ? -31.595 2.069 36.531 1.00 94.44 181 ASP A O 1
ATOM 1444 N N . ALA A 1 182 ? -31.813 0.398 35.037 1.00 93.44 182 ALA A N 1
ATOM 1445 C CA . ALA A 1 182 ? -30.400 0.284 34.690 1.00 93.44 182 ALA A CA 1
ATOM 1446 C C . ALA A 1 182 ? -29.769 1.635 34.311 1.00 93.44 182 ALA A C 1
ATOM 1448 O O . ALA A 1 182 ? -28.614 1.907 34.656 1.00 93.44 182 ALA A O 1
ATOM 1449 N N . SER A 1 183 ? -30.516 2.515 33.633 1.00 94.19 183 SER A N 1
ATOM 1450 C CA . SER A 1 183 ? -30.006 3.840 33.257 1.00 94.19 183 SER A CA 1
ATOM 1451 C C . SER A 1 183 ? -29.776 4.725 34.482 1.00 94.19 183 SER A C 1
ATOM 1453 O O . SER A 1 183 ? -28.794 5.470 34.533 1.00 94.19 183 SER A O 1
ATOM 1455 N N . SER A 1 184 ? -30.650 4.625 35.480 1.00 94.62 184 SER A N 1
ATOM 1456 C CA . SER A 1 184 ? -30.543 5.325 36.758 1.00 94.62 184 SER A CA 1
ATOM 1457 C C . SER A 1 184 ? -29.361 4.808 37.577 1.00 94.62 184 SER A C 1
ATOM 1459 O O . SER A 1 184 ? -28.555 5.621 38.023 1.00 94.62 184 SER A O 1
ATOM 1461 N N . ILE A 1 185 ? -29.156 3.488 37.650 1.00 94.19 185 ILE A N 1
ATOM 1462 C CA . ILE A 1 185 ? -27.957 2.883 38.266 1.00 94.19 185 ILE A CA 1
ATOM 1463 C C . ILE A 1 185 ? -26.680 3.430 37.606 1.00 94.19 185 ILE A C 1
ATOM 1465 O O . ILE A 1 185 ? -25.783 3.926 38.285 1.00 94.19 185 ILE A O 1
ATOM 1469 N N . VAL A 1 186 ? -26.615 3.447 36.268 1.00 93.69 186 VAL A N 1
ATOM 1470 C CA . VAL A 1 186 ? -25.457 3.984 35.527 1.00 93.69 186 VAL A CA 1
ATOM 1471 C C . VAL A 1 186 ? -25.232 5.473 35.797 1.00 93.69 186 VAL A C 1
ATOM 1473 O O . VAL A 1 186 ? -24.077 5.904 35.862 1.00 93.69 186 VAL A O 1
ATOM 1476 N N . ARG A 1 187 ? -26.298 6.279 35.911 1.00 9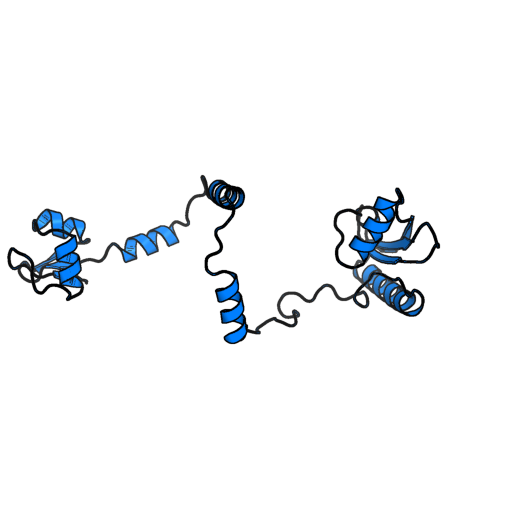4.69 187 ARG A N 1
ATOM 1477 C CA . ARG A 1 187 ? -26.197 7.708 36.255 1.00 94.69 187 ARG A CA 1
ATOM 1478 C C . ARG A 1 187 ? -25.655 7.896 37.670 1.00 94.69 187 ARG A C 1
ATOM 1480 O O . ARG A 1 187 ? -24.784 8.748 37.843 1.00 94.69 187 ARG A O 1
ATOM 1487 N N . ILE A 1 188 ? -26.102 7.082 38.626 1.00 95.19 188 ILE A N 1
ATOM 1488 C CA . ILE A 1 188 ? -25.642 7.111 40.020 1.00 95.19 188 ILE A CA 1
ATOM 1489 C C . ILE A 1 188 ? -24.162 6.730 40.105 1.00 95.19 188 ILE A C 1
ATOM 1491 O O . ILE A 1 188 ? -23.360 7.527 40.582 1.00 95.19 188 ILE A O 1
ATOM 1495 N N . CYS A 1 189 ? -23.748 5.610 39.503 1.00 92.31 189 CYS A N 1
ATOM 1496 C CA . CYS A 1 189 ? -22.339 5.199 39.507 1.00 92.31 189 CYS A CA 1
ATOM 1497 C C . CYS A 1 189 ? -21.397 6.187 38.788 1.00 92.31 189 CYS A C 1
ATOM 1499 O O . CYS A 1 189 ? -20.186 6.142 38.983 1.00 92.31 189 CYS A O 1
ATOM 1501 N N . LYS A 1 190 ? -21.929 7.057 37.916 1.00 92.31 190 LYS A N 1
ATOM 1502 C CA . LYS A 1 190 ? -21.182 8.132 37.236 1.00 92.31 190 LYS A CA 1
ATOM 1503 C C . LYS A 1 190 ? -21.235 9.475 37.979 1.00 92.31 190 LYS A C 1
ATOM 1505 O O . LYS A 1 190 ? -20.722 10.454 37.445 1.00 92.31 190 LYS A O 1
ATOM 1510 N N . GLY A 1 191 ? -21.907 9.551 39.129 1.00 92.69 191 GLY A N 1
ATOM 1511 C CA . GLY A 1 191 ? -22.098 10.789 39.892 1.00 92.69 191 GLY A CA 1
ATOM 1512 C C . GLY A 1 191 ? -23.047 11.802 39.241 1.00 92.69 191 GLY A C 1
ATOM 1513 O O . GLY A 1 191 ? -23.091 12.956 39.651 1.00 92.69 191 GLY A O 1
ATOM 1514 N N . LYS A 1 192 ? -23.811 11.402 38.215 1.00 95.00 192 LYS A N 1
ATOM 1515 C CA . LYS A 1 192 ? -24.785 12.273 37.529 1.00 95.00 192 LYS A CA 1
ATOM 1516 C C . LYS A 1 192 ? -26.137 12.341 38.237 1.00 95.00 192 LYS A C 1
ATOM 1518 O O . LYS A 1 192 ? -26.962 13.179 37.896 1.00 95.00 192 LYS A O 1
ATOM 1523 N N . GLN A 1 193 ? -26.381 11.430 39.171 1.00 94.06 193 GLN A N 1
ATOM 1524 C CA . GLN A 1 193 ? -27.595 11.345 39.971 1.00 94.06 193 GLN A CA 1
ATOM 1525 C C . GLN A 1 193 ? -27.197 10.930 41.387 1.00 94.06 193 GLN A C 1
ATOM 1527 O O . GLN A 1 193 ? -26.344 10.063 41.542 1.00 94.06 193 GLN A O 1
ATOM 1532 N N . LYS A 1 194 ? -27.784 11.558 42.412 1.00 92.69 194 LYS A N 1
ATOM 1533 C CA . LYS A 1 194 ? -27.380 11.322 43.809 1.00 92.69 194 LYS A CA 1
ATOM 1534 C C . LYS A 1 194 ? -27.829 9.953 44.331 1.00 92.69 194 LYS A C 1
ATOM 1536 O O . LYS A 1 194 ? -27.049 9.277 44.983 1.00 92.69 194 LYS A O 1
ATOM 1541 N N . MET A 1 195 ? -29.065 9.556 44.035 1.00 93.88 195 MET A N 1
ATOM 1542 C CA . MET A 1 195 ? -29.672 8.294 44.478 1.00 93.88 195 MET A CA 1
ATOM 1543 C C . MET A 1 195 ? -30.830 7.892 43.558 1.00 93.88 195 MET A C 1
ATOM 1545 O O . MET A 1 195 ? -31.304 8.707 42.756 1.00 93.88 195 MET A O 1
ATOM 1549 N N . SER A 1 196 ? -31.270 6.639 43.643 1.00 93.00 196 SER A N 1
ATOM 1550 C CA . SER A 1 196 ? -32.445 6.134 42.927 1.00 93.00 1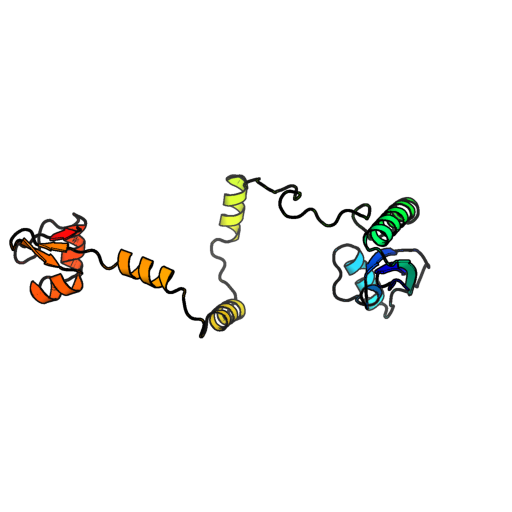96 SER A CA 1
ATOM 1551 C C . SER A 1 196 ? -33.754 6.610 43.571 1.00 93.00 196 SER A C 1
ATOM 1553 O O . SER A 1 196 ? -33.767 7.175 44.664 1.00 93.00 196 SER A O 1
ATOM 1555 N N . TRP A 1 197 ? -34.879 6.359 42.896 1.00 91.81 197 TRP A N 1
ATOM 1556 C CA . TRP A 1 197 ? -36.216 6.697 43.400 1.00 91.81 197 TRP A CA 1
ATOM 1557 C C . TRP A 1 197 ? -36.559 5.977 44.717 1.00 91.81 197 TRP A C 1
ATOM 1559 O O . TRP A 1 197 ? -37.263 6.535 45.552 1.00 91.81 197 TRP A O 1
ATOM 1569 N N . ASN A 1 198 ? -36.008 4.780 44.939 1.00 92.31 198 ASN A N 1
ATOM 1570 C CA . ASN A 1 198 ? -36.143 4.003 46.174 1.00 92.31 198 ASN A CA 1
ATOM 1571 C C . ASN A 1 198 ? -34.993 4.236 47.174 1.00 92.31 198 ASN A C 1
ATOM 1573 O O . ASN A 1 198 ? -34.769 3.403 48.044 1.00 92.31 198 ASN A O 1
ATOM 1577 N N . LYS A 1 199 ? -34.279 5.368 47.064 1.00 93.44 199 LYS A N 1
ATOM 1578 C CA . LYS A 1 199 ? -33.204 5.795 47.983 1.00 93.44 199 LYS A CA 1
ATOM 1579 C C . LYS A 1 199 ? -32.010 4.828 48.079 1.00 93.44 199 LYS A C 1
ATOM 1581 O O . LYS A 1 199 ? -31.341 4.798 49.103 1.00 93.44 199 LYS A O 1
ATOM 1586 N N . LEU A 1 200 ? -31.725 4.077 47.015 1.00 93.94 200 LEU A N 1
ATOM 1587 C CA . LEU A 1 200 ? -30.517 3.257 46.894 1.00 93.94 200 LEU A CA 1
ATOM 1588 C C . LEU A 1 200 ? -29.402 4.022 46.174 1.00 93.94 200 LEU A C 1
ATOM 1590 O O . LEU A 1 200 ? -29.644 4.833 45.267 1.00 93.94 200 LEU A O 1
ATOM 1594 N N . THR A 1 201 ? -28.162 3.721 46.536 1.00 95.31 201 THR A N 1
ATOM 1595 C CA . THR A 1 201 ? -26.960 4.266 45.916 1.00 95.31 201 THR A CA 1
ATOM 1596 C C . THR A 1 201 ? -26.037 3.150 45.442 1.00 95.31 201 THR A C 1
ATOM 1598 O O . THR A 1 201 ? -25.966 2.057 46.001 1.00 95.31 201 THR A O 1
ATOM 1601 N N . PHE A 1 202 ? -25.338 3.420 44.340 1.00 95.06 202 PHE A N 1
ATOM 1602 C CA . PHE A 1 202 ? -24.555 2.418 43.627 1.00 95.06 202 PHE A CA 1
ATOM 1603 C C . PHE A 1 202 ? -23.190 2.976 43.242 1.00 95.06 202 PHE A C 1
ATOM 1605 O O . PHE A 1 202 ? -23.097 4.089 42.719 1.00 95.06 202 PHE A O 1
ATOM 1612 N N . ARG A 1 203 ? -22.132 2.177 43.388 1.00 93.00 203 ARG A N 1
ATOM 1613 C CA . ARG A 1 203 ? -20.786 2.516 42.895 1.00 93.00 203 ARG A CA 1
ATOM 1614 C C . ARG A 1 203 ? -20.199 1.386 42.058 1.00 93.00 203 ARG A C 1
ATOM 1616 O O . ARG A 1 203 ? -20.413 0.221 42.379 1.00 93.00 203 ARG A O 1
ATOM 1623 N N . TYR A 1 204 ? -19.454 1.726 41.003 1.00 92.00 204 TYR A N 1
ATOM 1624 C CA . TYR A 1 204 ? -18.637 0.729 40.305 1.00 92.00 204 TYR A CA 1
ATOM 1625 C C . TYR A 1 204 ? -17.522 0.244 41.233 1.00 92.00 204 TYR A C 1
ATOM 1627 O O . TYR A 1 204 ? -16.965 1.048 41.986 1.00 92.00 204 TYR A O 1
ATOM 1635 N N . LEU A 1 205 ? -17.220 -1.048 41.154 1.00 84.00 205 LEU A N 1
ATOM 1636 C CA . LEU A 1 205 ? -16.005 -1.640 41.707 1.00 84.00 205 LEU A CA 1
ATOM 1637 C C . LEU A 1 205 ? -14.850 -1.548 40.702 1.00 84.00 205 LEU A C 1
ATOM 1639 O O . LEU A 1 205 ? -15.122 -1.516 39.474 1.00 84.00 205 LEU A O 1
#

pLDDT: mean 88.51, std 9.02, range [52.25, 97.12]

Sequence (205 aa):
MEEKKFYVYIHIDPRDKSVRYVGKGTGDRAWRLKRRSGKHKSWLKSLESKGLLPVIEIVEYFSSEKEALTKEADLIKSFMISEPKFCNMIDGGIGCPSGSRHPMFGRKHTEETKLKMRKSGKGKRKSAQHRENIGLAHKGKPKNPESIRKRVLKVLKSILCIESGSIFNSVKEASEQTGVDASSIVRICKGKQKMSWNKLTFRYL

Mean predicted aligned error: 14.32 Å